Protein AF-R7XK05-F1 (afdb_monomer_lite)

Secondary structure (DSSP, 8-state):
-EEEEETTEEEEEEEEEEEETTTHHHHHHHHHHHHHHHHHHHTT-EEEEEEEEEEEEE--GGGHHHHHHHHHT-----PPPPPPPSS--HHHHHHHHHHHHHHHHTPPPP-----HHHHHHHHHHHHHHHHTS-SHHHHHHHHHHHHH-S-GGGHHHHHHHHHHHHHHHHT---S--HHHHHHHHHHH--S----------------------

Structure (mmCIF, N/CA/C/O backbone):
data_AF-R7XK05-F1
#
_entry.id   AF-R7XK05-F1
#
loop_
_atom_site.group_PDB
_atom_site.id
_atom_site.type_symbol
_atom_site.label_atom_id
_atom_site.label_alt_id
_atom_site.label_comp_id
_atom_site.label_asym_id
_atom_site.label_entity_id
_atom_site.label_seq_id
_atom_site.pdbx_PDB_ins_code
_atom_site.Cartn_x
_atom_site.Cartn_y
_atom_site.Cartn_z
_atom_site.occupancy
_atom_site.B_iso_or_equiv
_atom_site.auth_seq_id
_atom_site.auth_comp_id
_atom_site.auth_asym_id
_atom_site.auth_atom_id
_atom_site.pdbx_PDB_model_num
ATOM 1 N N . MET A 1 1 ? 14.265 7.841 -3.880 1.00 94.19 1 MET A N 1
ATOM 2 C CA . MET A 1 1 ? 14.036 6.421 -4.233 1.00 94.19 1 MET A CA 1
ATOM 3 C C . MET A 1 1 ? 14.862 6.101 -5.465 1.00 94.19 1 MET A C 1
ATOM 5 O O . MET A 1 1 ? 14.961 6.960 -6.330 1.00 94.19 1 MET A O 1
ATOM 9 N N . GLN A 1 2 ? 15.457 4.914 -5.536 1.00 98.00 2 GLN A N 1
ATOM 10 C CA . GLN A 1 2 ? 16.253 4.455 -6.673 1.00 98.00 2 GLN A CA 1
ATOM 11 C C . GLN A 1 2 ? 15.652 3.168 -7.237 1.00 98.00 2 GLN A C 1
ATOM 13 O O . GLN A 1 2 ? 15.363 2.241 -6.481 1.00 98.00 2 GLN A O 1
ATOM 18 N N . PHE A 1 3 ? 15.516 3.109 -8.561 1.00 98.31 3 PHE A N 1
ATOM 19 C CA . PHE A 1 3 ? 15.002 1.955 -9.295 1.00 98.31 3 PHE A CA 1
ATOM 20 C C . PHE A 1 3 ? 16.096 1.359 -10.174 1.00 98.31 3 PHE A C 1
ATOM 22 O O . PHE A 1 3 ? 16.926 2.079 -10.732 1.00 98.31 3 PHE A O 1
ATOM 29 N N . THR A 1 4 ? 16.148 0.037 -10.297 1.00 98.38 4 THR A N 1
ATOM 30 C CA . THR A 1 4 ? 17.140 -0.629 -11.150 1.00 98.38 4 THR A CA 1
ATOM 31 C C . THR A 1 4 ? 16.584 -1.934 -11.694 1.00 98.38 4 THR A C 1
ATOM 33 O O . THR A 1 4 ? 16.191 -2.810 -10.931 1.00 98.38 4 THR A O 1
ATOM 36 N N . VAL A 1 5 ? 16.609 -2.101 -13.016 1.00 98.38 5 VAL A N 1
ATOM 37 C CA . VAL A 1 5 ? 16.224 -3.364 -13.656 1.00 98.38 5 VAL A CA 1
ATOM 38 C C . VAL A 1 5 ? 17.437 -4.293 -13.740 1.00 98.38 5 VAL A C 1
ATOM 40 O O . VAL A 1 5 ? 18.482 -3.916 -14.281 1.00 98.38 5 VAL A O 1
ATOM 43 N N . ARG A 1 6 ? 17.325 -5.514 -13.207 1.00 97.88 6 ARG A N 1
ATOM 44 C CA . ARG A 1 6 ? 18.324 -6.590 -13.352 1.00 97.88 6 ARG A CA 1
ATOM 45 C C . ARG A 1 6 ? 17.613 -7.921 -13.544 1.00 97.88 6 ARG A C 1
ATOM 47 O O . ARG A 1 6 ? 16.623 -8.185 -12.876 1.00 97.88 6 ARG A O 1
ATOM 54 N N . LYS A 1 7 ? 18.118 -8.761 -14.455 1.00 97.62 7 LYS A N 1
ATOM 55 C CA . LYS A 1 7 ? 17.529 -10.078 -14.775 1.00 97.62 7 LYS A CA 1
ATOM 56 C C . LYS A 1 7 ? 16.006 -10.013 -15.003 1.00 97.62 7 LYS A C 1
ATOM 58 O O . LYS A 1 7 ? 15.277 -10.854 -14.497 1.00 97.62 7 LYS A O 1
ATOM 63 N N . HIS A 1 8 ? 15.547 -8.985 -15.723 1.00 97.88 8 HIS A N 1
ATOM 64 C CA . HIS A 1 8 ? 14.127 -8.744 -16.014 1.00 97.88 8 HIS A CA 1
ATOM 65 C C . HIS A 1 8 ? 13.237 -8.544 -14.767 1.00 97.88 8 HIS A C 1
ATOM 67 O O . HIS A 1 8 ? 12.046 -8.840 -14.785 1.00 97.88 8 HIS A O 1
ATOM 73 N N . ARG A 1 9 ? 13.818 -8.023 -13.675 1.00 98.50 9 ARG A N 1
ATOM 74 C CA . ARG A 1 9 ? 13.104 -7.657 -12.445 1.00 98.50 9 ARG A CA 1
ATOM 75 C C . ARG A 1 9 ? 13.419 -6.220 -12.039 1.00 98.50 9 ARG A C 1
ATOM 77 O O . ARG A 1 9 ? 14.582 -5.810 -12.093 1.00 98.50 9 ARG A O 1
ATOM 84 N N . LEU A 1 10 ? 12.409 -5.461 -11.618 1.00 98.62 10 LEU A N 1
ATOM 85 C CA . LEU A 1 10 ? 12.566 -4.108 -11.089 1.00 98.62 10 LEU A CA 1
ATOM 86 C C . LEU A 1 10 ? 12.895 -4.151 -9.596 1.00 98.62 10 LEU A C 1
ATOM 88 O O . LEU A 1 10 ? 12.052 -4.503 -8.771 1.00 98.62 10 LEU A O 1
ATOM 92 N N . HIS A 1 11 ? 14.109 -3.748 -9.247 1.00 98.62 11 HIS A N 1
ATOM 93 C CA . HIS A 1 11 ? 14.556 -3.577 -7.870 1.00 98.62 11 HIS A CA 1
ATOM 94 C C . HIS A 1 11 ? 14.371 -2.136 -7.406 1.00 98.62 11 HIS A C 1
ATOM 96 O O . HIS A 1 11 ? 14.555 -1.208 -8.200 1.00 98.62 11 HIS A O 1
ATOM 102 N N . MET A 1 12 ? 14.069 -1.948 -6.122 1.00 98.62 12 MET A N 1
ATOM 103 C CA . MET A 1 12 ? 13.874 -0.626 -5.530 1.00 98.62 12 MET A CA 1
ATOM 104 C C . MET A 1 12 ? 14.631 -0.468 -4.210 1.00 98.62 12 MET A C 1
ATOM 106 O O . MET A 1 12 ? 14.544 -1.314 -3.323 1.00 98.62 12 MET A O 1
ATOM 110 N N . LEU A 1 13 ? 15.331 0.659 -4.065 1.00 98.44 13 LEU A N 1
ATOM 111 C CA . LEU A 1 13 ? 15.886 1.147 -2.803 1.00 98.44 13 LEU A CA 1
ATOM 112 C C . LEU A 1 13 ? 15.195 2.462 -2.412 1.00 98.44 13 LEU A C 1
ATOM 114 O O . LEU A 1 13 ? 15.299 3.475 -3.112 1.00 98.44 13 LEU A O 1
ATOM 118 N N . ALA A 1 14 ? 14.508 2.464 -1.274 1.00 98.06 14 ALA A N 1
ATOM 119 C CA . ALA A 1 14 ? 13.989 3.660 -0.626 1.00 98.06 14 ALA A CA 1
ATOM 120 C C . ALA A 1 14 ? 14.936 4.063 0.511 1.00 98.06 14 ALA A C 1
ATOM 122 O O . ALA A 1 14 ? 15.192 3.267 1.411 1.00 98.06 14 ALA A O 1
ATOM 123 N N . MET A 1 15 ? 15.469 5.287 0.461 1.00 97.75 15 MET A N 1
ATOM 124 C CA . MET A 1 15 ? 16.236 5.868 1.564 1.00 97.75 15 MET A CA 1
ATOM 125 C C . MET A 1 15 ? 15.434 7.011 2.179 1.00 97.75 15 MET A C 1
ATOM 127 O O . MET A 1 15 ? 15.018 7.919 1.457 1.00 97.75 15 MET A O 1
ATOM 131 N N . MET A 1 16 ? 15.234 6.968 3.493 1.00 97.62 16 MET A N 1
ATOM 132 C CA . MET A 1 16 ? 14.524 7.984 4.265 1.00 97.62 16 MET A CA 1
ATOM 133 C C . MET A 1 16 ? 15.439 8.561 5.339 1.00 97.62 16 MET A C 1
ATOM 135 O O . MET A 1 16 ? 16.232 7.848 5.949 1.00 97.62 16 MET A O 1
ATOM 139 N N . ARG A 1 17 ? 15.337 9.868 5.595 1.00 97.56 17 ARG A N 1
ATOM 140 C CA . ARG A 1 17 ? 16.148 10.506 6.645 1.00 97.56 17 ARG A CA 1
ATOM 141 C C . ARG A 1 17 ? 15.686 10.115 8.049 1.00 97.56 17 ARG A C 1
ATOM 143 O O . ARG A 1 17 ? 16.506 9.951 8.943 1.00 97.56 17 ARG A O 1
ATOM 150 N N . SER A 1 18 ? 14.378 9.983 8.220 1.00 96.00 18 SER A N 1
ATOM 151 C CA . SER A 1 18 ? 13.709 9.674 9.474 1.00 96.00 18 SER A CA 1
ATOM 152 C C . SER A 1 18 ? 12.392 8.974 9.145 1.00 96.00 18 SER A C 1
ATOM 154 O O . SER A 1 18 ? 11.778 9.325 8.134 1.00 96.00 18 SER A O 1
ATOM 156 N N . ASN A 1 19 ? 12.006 7.974 9.934 1.00 95.62 19 ASN A N 1
ATOM 157 C CA . ASN A 1 19 ? 10.737 7.270 9.788 1.00 95.62 19 ASN A CA 1
ATOM 158 C C . ASN A 1 19 ? 10.197 6.861 11.166 1.00 95.62 19 ASN A C 1
ATOM 160 O O . ASN A 1 19 ? 10.955 6.381 12.010 1.00 95.62 19 ASN A O 1
ATOM 164 N N . ASP A 1 20 ? 8.898 7.052 11.383 1.00 95.62 20 ASP A N 1
ATOM 165 C CA . ASP A 1 20 ? 8.217 6.551 12.574 1.00 95.62 20 ASP A CA 1
ATOM 166 C C . ASP A 1 20 ? 7.975 5.044 12.422 1.00 95.62 20 ASP A C 1
ATOM 168 O O . ASP A 1 20 ? 7.378 4.598 11.446 1.00 95.62 20 ASP A O 1
ATOM 172 N N . ALA A 1 21 ? 8.436 4.246 13.380 1.00 93.69 21 ALA A N 1
ATOM 173 C CA . ALA A 1 21 ? 8.424 2.791 13.275 1.00 93.69 21 ALA A CA 1
ATOM 174 C C . ALA A 1 21 ? 7.027 2.158 13.399 1.00 93.69 21 ALA A C 1
ATOM 176 O O . ALA A 1 21 ? 6.837 1.037 12.930 1.00 93.69 21 ALA A O 1
ATOM 177 N N . TYR A 1 22 ? 6.069 2.836 14.040 1.00 92.69 22 TYR A N 1
ATOM 178 C CA . TYR A 1 22 ? 4.776 2.247 14.406 1.00 92.69 22 TYR A CA 1
ATOM 179 C C . TYR A 1 22 ? 3.665 2.599 13.413 1.00 92.69 22 TYR A C 1
ATOM 181 O O . TYR A 1 22 ? 2.971 1.723 12.905 1.00 92.69 22 TYR A O 1
ATOM 189 N N . MET A 1 23 ? 3.525 3.881 13.101 1.00 89.81 23 MET A N 1
ATOM 190 C CA . MET A 1 23 ? 2.552 4.428 12.164 1.00 89.81 23 MET A CA 1
ATOM 191 C C . MET A 1 23 ? 3.175 4.646 10.786 1.00 89.81 23 MET A C 1
ATOM 193 O O . MET A 1 23 ? 2.595 4.241 9.785 1.00 89.81 23 MET A O 1
ATOM 197 N N . GLY A 1 24 ? 4.349 5.280 10.710 1.00 92.31 24 GLY A N 1
ATOM 198 C CA . GLY A 1 24 ? 4.931 5.720 9.433 1.00 92.31 24 GLY A CA 1
ATOM 199 C C . GLY A 1 24 ? 5.377 4.560 8.544 1.00 92.31 24 GLY A C 1
ATOM 200 O O . GLY A 1 24 ? 4.946 4.428 7.398 1.00 92.31 24 GLY A O 1
ATOM 201 N N . LEU A 1 25 ? 6.186 3.669 9.109 1.00 93.50 25 LEU A N 1
ATOM 202 C CA . LEU A 1 25 ? 6.858 2.598 8.389 1.00 93.50 25 LEU A CA 1
ATOM 203 C C . LEU A 1 25 ? 5.888 1.661 7.643 1.00 93.50 25 LEU A C 1
ATOM 205 O O . LEU A 1 25 ? 6.128 1.423 6.456 1.00 93.50 25 LEU A O 1
ATOM 209 N N . PRO A 1 26 ? 4.788 1.152 8.240 1.00 92.19 26 PRO A N 1
ATOM 210 C CA . PRO A 1 26 ? 3.836 0.324 7.499 1.00 92.19 26 PRO A CA 1
ATOM 211 C C . PRO A 1 26 ? 3.199 1.057 6.311 1.00 92.19 26 PRO A C 1
ATOM 213 O O . PRO A 1 26 ? 3.055 0.474 5.235 1.00 92.19 26 PRO A O 1
ATOM 216 N N . HIS A 1 27 ? 2.852 2.339 6.481 1.00 93.00 27 HIS A N 1
ATOM 217 C CA . HIS A 1 27 ? 2.268 3.156 5.416 1.00 93.00 27 HIS A CA 1
ATOM 218 C C . HIS A 1 27 ? 3.262 3.401 4.276 1.00 93.00 27 HIS A C 1
ATOM 220 O O . HIS A 1 27 ? 2.910 3.228 3.107 1.00 93.00 27 HIS A O 1
ATOM 226 N N . ASP A 1 28 ? 4.506 3.739 4.608 1.00 96.19 28 ASP A N 1
ATOM 227 C CA . ASP A 1 28 ? 5.560 3.997 3.629 1.00 96.19 28 ASP A CA 1
ATOM 228 C C . ASP A 1 28 ? 5.950 2.740 2.852 1.00 96.19 28 ASP A C 1
ATOM 230 O O . ASP A 1 28 ? 6.057 2.779 1.626 1.00 96.19 28 ASP A O 1
ATOM 234 N N . ILE A 1 29 ? 6.142 1.605 3.536 1.00 96.12 29 ILE A N 1
ATOM 235 C CA . ILE A 1 29 ? 6.458 0.333 2.874 1.00 96.12 29 ILE A CA 1
ATOM 236 C C . ILE A 1 29 ? 5.339 -0.027 1.900 1.00 96.12 29 ILE A C 1
ATOM 238 O O . ILE A 1 29 ? 5.629 -0.354 0.747 1.00 96.12 29 ILE A O 1
ATOM 242 N N . PHE A 1 30 ? 4.076 0.080 2.322 1.00 94.56 30 PHE A N 1
ATOM 243 C CA . PHE A 1 30 ? 2.934 -0.171 1.447 1.00 94.56 30 PHE A CA 1
ATOM 244 C C . PHE A 1 30 ? 2.951 0.753 0.220 1.00 94.56 30 PHE A C 1
ATOM 246 O O . PHE A 1 30 ? 2.943 0.272 -0.911 1.00 94.56 30 PHE A O 1
ATOM 253 N N . ALA A 1 31 ? 3.051 2.070 0.414 1.00 96.44 31 ALA A N 1
ATOM 254 C CA . ALA A 1 31 ? 3.028 3.034 -0.685 1.00 96.44 31 ALA A CA 1
ATOM 255 C C . ALA A 1 31 ? 4.198 2.843 -1.667 1.00 96.44 31 ALA A C 1
ATOM 257 O O . ALA A 1 31 ? 4.010 2.865 -2.886 1.00 96.44 31 ALA A O 1
ATOM 258 N N . PHE A 1 32 ? 5.410 2.619 -1.156 1.00 98.06 32 PHE A N 1
ATOM 259 C CA . PHE A 1 32 ? 6.599 2.443 -1.986 1.00 98.06 32 PHE A CA 1
ATOM 260 C C . PHE A 1 32 ? 6.602 1.119 -2.745 1.00 98.06 32 PHE A C 1
ATOM 262 O O . PHE A 1 32 ? 7.010 1.096 -3.904 1.00 98.06 32 PHE A O 1
ATOM 269 N N . THR A 1 33 ? 6.131 0.032 -2.136 1.00 97.19 33 THR A N 1
ATOM 270 C CA . THR A 1 33 ? 6.049 -1.267 -2.822 1.00 97.19 33 THR A CA 1
ATOM 271 C C . THR A 1 33 ? 4.907 -1.311 -3.836 1.00 97.19 33 THR A C 1
ATOM 273 O O . THR A 1 33 ? 5.099 -1.855 -4.921 1.00 97.19 33 THR A O 1
ATOM 276 N N . MET A 1 34 ? 3.781 -0.638 -3.573 1.00 97.12 34 MET A N 1
ATOM 277 C CA . MET A 1 34 ? 2.741 -0.403 -4.582 1.00 97.12 34 MET A CA 1
ATOM 278 C C . MET A 1 34 ? 3.293 0.390 -5.772 1.00 97.12 34 MET A C 1
ATOM 280 O O . MET A 1 34 ? 3.090 0.010 -6.922 1.00 97.12 34 MET A O 1
ATOM 284 N N . LEU A 1 35 ? 4.052 1.464 -5.516 1.00 97.88 35 LEU A N 1
ATOM 285 C CA . LEU A 1 35 ? 4.699 2.241 -6.576 1.00 97.88 35 LEU A CA 1
ATOM 286 C C . LEU A 1 35 ? 5.712 1.400 -7.368 1.00 97.88 35 LEU A C 1
ATOM 288 O O . LEU A 1 35 ? 5.759 1.490 -8.595 1.00 97.88 35 LEU A O 1
ATOM 292 N N . GLN A 1 36 ? 6.510 0.573 -6.686 1.00 98.38 36 GLN A N 1
ATOM 293 C CA . GLN A 1 36 ? 7.421 -0.365 -7.338 1.00 98.38 36 GLN A CA 1
ATOM 294 C C . GLN A 1 36 ? 6.662 -1.295 -8.283 1.00 98.38 36 GLN A C 1
ATOM 296 O O . GLN A 1 36 ? 7.093 -1.481 -9.419 1.00 98.38 36 GLN A O 1
ATOM 301 N N . GLU A 1 37 ? 5.543 -1.865 -7.834 1.00 98.19 37 GLU A N 1
ATOM 302 C CA . GLU A 1 37 ? 4.741 -2.757 -8.660 1.00 98.19 37 GLU A CA 1
ATOM 303 C C . GLU A 1 37 ? 4.153 -2.024 -9.873 1.00 98.19 37 GLU A C 1
ATOM 305 O O . GLU A 1 37 ? 4.328 -2.502 -10.991 1.00 98.19 37 GLU A O 1
ATOM 310 N N . ILE A 1 38 ? 3.591 -0.820 -9.707 1.00 98.06 38 ILE A N 1
ATOM 311 C CA . ILE A 1 38 ? 3.084 0.011 -10.822 1.00 98.06 38 ILE A CA 1
ATOM 312 C C . ILE A 1 38 ? 4.166 0.242 -11.886 1.00 98.06 38 ILE A C 1
ATOM 314 O O . ILE A 1 38 ? 3.919 0.081 -13.086 1.00 98.06 38 ILE A O 1
ATOM 318 N N . ILE A 1 39 ? 5.382 0.600 -11.462 1.00 97.75 39 ILE A N 1
ATOM 319 C CA . ILE A 1 39 ? 6.502 0.835 -12.383 1.00 97.75 39 ILE A CA 1
ATOM 320 C C . ILE A 1 39 ? 6.932 -0.481 -13.046 1.00 97.75 39 ILE A C 1
ATOM 322 O O . ILE A 1 39 ? 7.203 -0.494 -14.246 1.00 97.75 39 ILE A O 1
ATOM 326 N N . ALA A 1 40 ? 6.962 -1.596 -12.310 1.00 98.06 40 ALA A N 1
ATOM 327 C CA . ALA A 1 40 ? 7.309 -2.905 -12.863 1.00 98.06 40 ALA A CA 1
ATOM 328 C C . ALA A 1 40 ? 6.316 -3.333 -13.956 1.00 98.06 40 ALA A C 1
ATOM 330 O O . ALA A 1 40 ? 6.738 -3.713 -15.050 1.00 98.06 40 ALA A O 1
ATOM 331 N N . ARG A 1 41 ? 5.008 -3.168 -13.705 1.00 97.69 41 ARG A N 1
ATOM 332 C CA . ARG A 1 41 ? 3.938 -3.421 -14.683 1.00 97.69 41 ARG A CA 1
ATOM 333 C C . ARG A 1 41 ? 4.071 -2.524 -15.916 1.00 97.69 41 ARG A C 1
ATOM 335 O O . ARG A 1 41 ? 4.078 -3.033 -17.035 1.00 97.69 41 ARG A O 1
ATOM 342 N N . SER A 1 42 ? 4.309 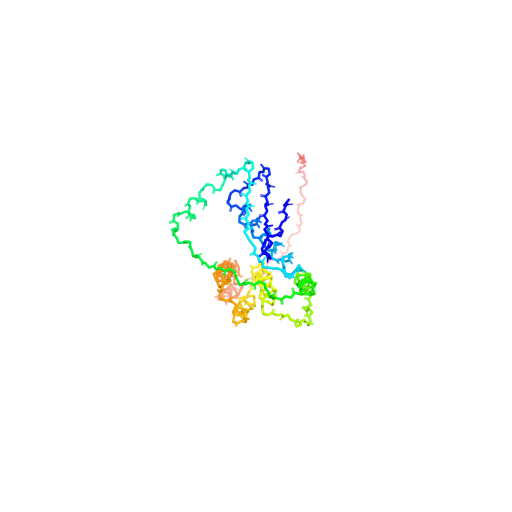-1.225 -15.717 1.00 96.94 42 SER A N 1
ATOM 343 C CA . SER A 1 42 ? 4.521 -0.254 -16.807 1.00 96.94 42 SER A CA 1
ATOM 344 C C . SER A 1 42 ? 5.715 -0.618 -17.700 1.00 96.94 42 SER A C 1
ATOM 346 O O . SER A 1 42 ? 5.665 -0.463 -18.918 1.00 96.94 42 SER A O 1
ATOM 348 N N . LEU A 1 43 ? 6.793 -1.131 -17.101 1.00 96.69 43 LEU A N 1
ATOM 349 C CA . LEU A 1 43 ? 8.002 -1.558 -17.809 1.00 96.69 43 LEU A CA 1
ATOM 350 C C . LEU A 1 43 ? 7.922 -2.996 -18.343 1.00 96.69 43 LEU A C 1
ATOM 352 O O . LEU A 1 43 ? 8.865 -3.440 -18.998 1.00 96.69 43 LEU A O 1
ATOM 356 N N . LYS A 1 44 ? 6.823 -3.716 -18.080 1.00 97.19 44 LYS A N 1
ATOM 357 C CA . LYS A 1 44 ? 6.631 -5.131 -18.435 1.00 97.19 44 LYS A CA 1
ATOM 358 C C . LYS A 1 44 ? 7.768 -6.018 -17.913 1.00 97.19 44 LYS A C 1
ATOM 360 O O . LYS A 1 44 ? 8.301 -6.848 -18.642 1.00 97.19 44 LYS A O 1
ATOM 365 N N . VAL A 1 45 ? 8.155 -5.805 -16.656 1.00 97.50 45 VAL A N 1
ATOM 366 C CA . VAL A 1 45 ? 9.151 -6.608 -15.932 1.00 97.50 45 VAL A CA 1
ATOM 367 C C . VAL A 1 45 ? 8.557 -7.128 -14.628 1.00 97.50 45 VAL A C 1
ATOM 369 O O . VAL A 1 45 ? 7.584 -6.585 -14.109 1.00 97.50 45 VAL A O 1
ATOM 372 N N . GLU A 1 46 ? 9.173 -8.157 -14.056 1.00 97.50 46 GLU A N 1
ATOM 373 C CA . GLU A 1 46 ? 8.736 -8.710 -12.775 1.00 97.50 46 GLU A CA 1
ATOM 374 C C . GLU A 1 46 ? 9.141 -7.823 -11.591 1.00 97.50 46 GLU A C 1
ATOM 376 O O . GLU A 1 46 ? 10.109 -7.058 -11.648 1.00 97.50 46 GLU A O 1
ATOM 381 N N . VAL A 1 47 ? 8.448 -7.960 -10.460 1.00 97.81 47 VAL A N 1
ATOM 382 C CA . VAL A 1 47 ? 8.853 -7.281 -9.222 1.00 97.81 47 VAL A CA 1
ATOM 383 C C . VAL A 1 47 ? 10.104 -7.967 -8.652 1.00 97.81 47 VAL A C 1
ATOM 385 O O . VAL A 1 47 ? 10.184 -9.194 -8.501 1.00 97.81 47 VAL A O 1
ATOM 388 N N . GLY A 1 48 ? 11.137 -7.167 -8.393 1.00 98.00 48 GLY A N 1
ATOM 389 C CA . GLY A 1 48 ? 12.373 -7.572 -7.730 1.00 98.00 48 GLY A CA 1
ATOM 390 C C . GLY A 1 48 ? 12.371 -7.229 -6.239 1.00 98.00 48 GLY A C 1
ATOM 391 O O . GLY A 1 48 ? 11.356 -6.854 -5.665 1.00 98.00 48 GLY A O 1
ATOM 392 N N . TRP A 1 49 ? 13.533 -7.341 -5.588 1.00 98.06 49 TRP A N 1
ATOM 393 C CA . TRP A 1 49 ? 13.667 -6.955 -4.180 1.00 98.06 49 TRP A CA 1
ATOM 394 C C . TRP A 1 49 ? 13.360 -5.472 -3.929 1.00 98.06 49 TRP A C 1
ATOM 396 O O . TRP A 1 49 ? 13.666 -4.603 -4.750 1.00 98.06 49 TRP A O 1
ATOM 406 N N . TYR A 1 50 ? 12.826 -5.219 -2.739 1.00 98.19 50 TYR A N 1
ATOM 407 C CA . TYR A 1 50 ? 12.671 -3.910 -2.126 1.00 98.19 50 TYR A CA 1
ATOM 408 C C . TYR A 1 50 ? 13.649 -3.789 -0.953 1.00 98.19 50 TYR A C 1
ATOM 410 O O . TYR A 1 50 ? 13.806 -4.731 -0.175 1.00 98.19 50 TYR A O 1
ATOM 418 N N . LYS A 1 51 ? 14.322 -2.646 -0.823 1.00 98.06 51 LYS A N 1
ATOM 419 C CA . LYS A 1 51 ? 15.152 -2.306 0.339 1.00 98.06 51 LYS A CA 1
ATOM 420 C C . LYS A 1 51 ? 14.723 -0.956 0.891 1.00 98.06 51 LYS A C 1
ATOM 422 O O . LYS A 1 51 ? 14.600 0.006 0.135 1.00 98.06 51 LYS A O 1
ATOM 427 N N . HIS A 1 52 ? 14.565 -0.888 2.207 1.00 97.94 52 HIS A N 1
ATOM 428 C CA . HIS A 1 52 ? 14.238 0.331 2.936 1.00 97.94 52 HIS A CA 1
ATOM 429 C C . HIS A 1 52 ? 15.386 0.656 3.890 1.00 97.94 52 HIS A C 1
ATOM 431 O O . HIS A 1 52 ? 15.716 -0.150 4.757 1.00 97.94 52 HIS A O 1
ATOM 437 N N . ALA A 1 53 ? 16.025 1.805 3.702 1.00 97.62 53 ALA A N 1
ATOM 438 C CA . ALA A 1 53 ? 17.095 2.289 4.563 1.00 97.62 53 ALA A CA 1
ATOM 439 C C . ALA A 1 53 ? 16.652 3.592 5.227 1.00 97.62 53 ALA A C 1
ATOM 441 O O . ALA A 1 53 ? 16.234 4.525 4.542 1.00 97.62 53 ALA A O 1
ATOM 442 N N . VAL A 1 54 ? 16.758 3.666 6.551 1.00 97.38 54 VAL A N 1
ATOM 443 C CA . VAL A 1 54 ? 16.327 4.833 7.330 1.00 97.38 54 VAL A CA 1
ATOM 444 C C . VAL A 1 54 ? 17.504 5.360 8.134 1.00 97.38 54 VAL A C 1
ATOM 446 O O . VAL A 1 54 ? 18.194 4.580 8.783 1.00 97.38 54 VAL A O 1
ATOM 449 N N . GLY A 1 55 ? 17.728 6.674 8.095 1.00 97.38 55 GLY A N 1
ATOM 450 C CA . GLY A 1 55 ? 18.739 7.328 8.927 1.00 97.38 55 GLY A CA 1
ATOM 451 C C . GLY A 1 55 ? 18.381 7.275 10.414 1.00 97.38 55 GLY A C 1
ATOM 452 O O . GLY A 1 55 ? 19.177 6.820 11.227 1.00 97.38 55 GLY A O 1
ATOM 453 N N . SER A 1 56 ? 17.167 7.704 10.762 1.00 97.00 56 SER A N 1
ATOM 454 C CA . SER A 1 56 ? 16.614 7.635 12.117 1.00 97.00 56 SER A CA 1
ATOM 455 C C . SER A 1 56 ? 15.270 6.908 12.106 1.00 97.00 56 SER A C 1
ATOM 457 O O . SER A 1 56 ? 14.276 7.447 11.629 1.00 97.00 56 SER A O 1
ATOM 459 N N . LEU A 1 57 ? 15.250 5.667 12.586 1.00 96.25 57 LEU A N 1
ATOM 460 C CA . LEU A 1 57 ? 14.017 4.916 12.805 1.00 96.25 57 LEU A CA 1
ATOM 461 C C . LEU A 1 57 ? 13.644 5.051 14.280 1.00 96.25 57 LEU A C 1
ATOM 463 O O . LEU A 1 57 ? 14.398 4.599 15.142 1.00 96.25 57 LEU A O 1
ATOM 467 N N . HIS A 1 58 ? 12.524 5.703 14.574 1.00 95.25 58 HIS A N 1
ATOM 468 C CA . HIS A 1 58 ? 12.166 6.071 15.944 1.00 95.25 58 HIS A CA 1
ATOM 469 C C . HIS A 1 58 ? 10.733 5.675 16.291 1.00 95.25 58 HIS A C 1
ATOM 471 O O . HIS A 1 58 ? 9.871 5.577 15.423 1.00 95.25 58 HIS A O 1
ATOM 477 N N . LEU A 1 59 ? 10.483 5.459 17.581 1.00 95.50 59 LEU A N 1
ATOM 478 C CA . LEU A 1 59 ? 9.153 5.251 18.147 1.00 95.50 59 LEU A CA 1
ATOM 479 C C . LEU A 1 59 ? 8.824 6.446 19.042 1.00 95.50 59 LEU A C 1
ATOM 481 O O . LEU A 1 59 ? 9.590 6.752 19.958 1.00 95.50 59 LEU A O 1
ATOM 485 N N . TYR A 1 60 ? 7.703 7.126 18.796 1.00 92.75 60 TYR A N 1
ATOM 486 C CA . TYR A 1 60 ? 7.249 8.177 19.708 1.00 92.75 60 TYR A CA 1
ATOM 487 C C . TYR A 1 60 ? 6.801 7.588 21.049 1.00 92.75 60 TYR A C 1
ATOM 489 O O . TYR A 1 60 ? 6.104 6.576 21.087 1.00 92.75 60 TYR A O 1
ATOM 497 N N . SER A 1 61 ? 7.137 8.271 22.148 1.00 93.19 61 SER A N 1
ATOM 498 C CA . SER A 1 61 ? 6.778 7.853 23.512 1.00 93.19 61 SER A CA 1
ATOM 499 C C . SER A 1 61 ? 5.271 7.682 23.710 1.00 93.19 61 SER A C 1
ATOM 501 O O . SER A 1 61 ? 4.845 6.783 24.416 1.00 93.19 61 SER A O 1
ATOM 503 N N . VAL A 1 62 ? 4.451 8.489 23.035 1.00 93.50 62 VAL A N 1
ATOM 504 C CA . VAL A 1 62 ? 2.982 8.375 23.082 1.00 93.50 62 VAL A CA 1
ATOM 505 C C . VAL A 1 62 ? 2.445 7.060 22.499 1.00 93.50 62 VAL A C 1
ATOM 507 O O . VAL A 1 62 ? 1.303 6.698 22.769 1.00 93.50 62 VAL A O 1
ATOM 510 N N . ASN A 1 63 ? 3.254 6.342 21.714 1.00 92.62 63 ASN A N 1
ATOM 511 C CA . ASN A 1 63 ? 2.865 5.109 21.033 1.00 92.62 63 ASN A CA 1
ATOM 512 C C . ASN A 1 63 ? 3.449 3.849 21.697 1.00 92.62 63 ASN A C 1
ATOM 514 O O . ASN A 1 63 ? 3.218 2.754 21.187 1.00 92.62 63 ASN A O 1
ATOM 518 N N . THR A 1 64 ? 4.197 3.960 22.803 1.00 92.62 64 THR A N 1
ATOM 519 C CA . THR A 1 64 ? 4.899 2.812 23.412 1.00 92.62 64 THR A CA 1
ATOM 520 C C . THR A 1 64 ? 3.950 1.714 23.860 1.00 92.62 64 THR A C 1
ATOM 522 O O . THR A 1 64 ? 4.178 0.552 23.544 1.00 92.62 64 THR A O 1
ATOM 525 N N . ASP A 1 65 ? 2.853 2.074 24.523 1.00 93.81 65 ASP A N 1
ATOM 526 C CA . ASP A 1 65 ? 1.914 1.097 25.083 1.00 93.81 65 ASP A CA 1
ATOM 527 C C . ASP A 1 65 ? 1.164 0.347 23.973 1.00 93.81 65 ASP A C 1
ATOM 529 O O . ASP A 1 65 ? 0.949 -0.865 24.041 1.00 93.81 65 ASP A O 1
ATOM 533 N N . GLN A 1 66 ? 0.812 1.061 22.899 1.00 91.19 66 GLN A N 1
ATOM 534 C CA . GLN A 1 66 ? 0.162 0.476 21.725 1.00 91.19 66 GLN A CA 1
ATOM 535 C C . GLN A 1 66 ? 1.123 -0.421 20.937 1.00 91.19 66 GLN A C 1
ATOM 537 O O . GLN A 1 66 ? 0.724 -1.483 20.460 1.00 91.19 66 GLN A O 1
ATOM 542 N N . ALA A 1 67 ? 2.391 -0.018 20.824 1.00 90.81 67 ALA A N 1
ATOM 543 C CA . ALA A 1 67 ? 3.431 -0.834 20.210 1.00 90.81 67 ALA A CA 1
ATOM 544 C C . ALA A 1 67 ? 3.698 -2.109 21.022 1.00 90.81 67 ALA A C 1
ATOM 546 O O . ALA A 1 67 ? 3.815 -3.181 20.435 1.00 90.81 67 ALA A O 1
ATOM 547 N N . GLN A 1 68 ? 3.727 -2.014 22.355 1.00 92.31 68 GLN A N 1
ATOM 548 C CA . GLN A 1 68 ? 3.897 -3.175 23.227 1.00 92.31 68 GLN A CA 1
ATOM 549 C C . GLN A 1 68 ? 2.717 -4.141 23.096 1.00 92.31 68 GLN A C 1
ATOM 551 O O . GLN A 1 68 ? 2.927 -5.321 22.843 1.00 92.31 68 GLN A O 1
ATOM 556 N N . THR A 1 69 ? 1.485 -3.623 23.131 1.00 91.06 69 THR A N 1
ATOM 557 C CA . THR A 1 69 ? 0.273 -4.432 22.916 1.00 91.06 69 THR A CA 1
ATOM 558 C C . THR A 1 69 ? 0.334 -5.187 21.584 1.00 91.06 69 THR A C 1
ATOM 560 O O . THR A 1 69 ? 0.033 -6.374 21.533 1.00 91.06 69 THR A O 1
ATOM 563 N N . TYR A 1 70 ? 0.775 -4.523 20.510 1.00 87.19 70 TYR A N 1
ATOM 564 C CA . TYR A 1 70 ? 0.925 -5.147 19.193 1.00 87.19 70 TYR A CA 1
ATOM 565 C C . TYR A 1 70 ? 1.968 -6.278 19.172 1.00 87.19 70 TYR A C 1
ATOM 567 O O . TYR A 1 70 ? 1.786 -7.276 18.477 1.00 87.19 70 TYR A O 1
ATOM 575 N N . ILE A 1 71 ? 3.065 -6.142 19.921 1.00 88.50 71 ILE A N 1
ATOM 576 C CA . ILE A 1 71 ? 4.070 -7.206 20.063 1.00 88.50 71 ILE A CA 1
ATOM 577 C C . ILE A 1 71 ? 3.485 -8.381 20.857 1.00 88.50 71 ILE A C 1
ATOM 579 O O . ILE A 1 71 ? 3.656 -9.535 20.461 1.00 88.50 71 ILE A O 1
ATOM 583 N N . ASP A 1 72 ? 2.765 -8.081 21.937 1.00 90.88 72 ASP A N 1
ATOM 584 C CA . ASP A 1 72 ? 2.189 -9.069 22.851 1.00 90.88 72 ASP A CA 1
ATOM 585 C C . ASP A 1 72 ? 1.057 -9.886 22.209 1.00 90.88 72 ASP A C 1
ATOM 587 O O . ASP A 1 72 ? 0.839 -11.035 22.593 1.00 90.88 72 ASP A O 1
ATOM 591 N N . GLU A 1 73 ? 0.368 -9.339 21.198 1.00 84.62 73 GLU A N 1
ATOM 592 C CA . GLU A 1 73 ? -0.631 -10.073 20.409 1.00 84.62 73 GLU A CA 1
ATOM 593 C C . GLU A 1 73 ? -0.046 -11.355 19.786 1.00 84.62 73 GLU A C 1
ATOM 595 O O . GLU A 1 73 ? -0.784 -12.319 19.602 1.00 84.62 73 GLU A O 1
ATOM 600 N N . GLY A 1 74 ? 1.259 -11.405 19.473 1.00 71.31 74 GLY A N 1
ATOM 601 C CA . GLY A 1 74 ? 1.988 -12.619 19.064 1.00 71.31 74 GLY A CA 1
ATOM 602 C C . GLY A 1 74 ? 1.582 -13.252 17.720 1.00 71.31 74 GLY A C 1
ATOM 603 O O . GLY A 1 74 ? 2.332 -14.054 17.160 1.00 71.31 74 GLY A O 1
ATOM 604 N N . PHE A 1 75 ? 0.430 -12.881 17.159 1.00 67.81 75 PHE A N 1
ATOM 605 C CA . PHE A 1 75 ? -0.098 -13.371 15.889 1.00 67.81 75 PHE A CA 1
ATOM 606 C C . PHE A 1 75 ? 0.194 -12.379 14.759 1.00 67.81 75 PHE A C 1
ATOM 608 O O . PHE A 1 75 ? -0.553 -11.436 14.518 1.00 67.81 75 PHE A O 1
ATOM 615 N N . GLN A 1 76 ? 1.274 -12.620 14.014 1.00 65.06 76 GLN A N 1
ATOM 616 C CA . GLN A 1 76 ? 1.536 -11.926 12.751 1.00 65.06 76 GLN A CA 1
ATOM 617 C C . GLN A 1 76 ? 1.158 -12.841 11.585 1.00 65.06 76 GLN A C 1
ATOM 619 O O . GLN A 1 76 ? 1.970 -13.644 11.115 1.00 65.06 76 GLN A O 1
ATOM 624 N N . GLU A 1 77 ? -0.091 -12.751 11.125 1.00 66.38 77 GLU A N 1
ATOM 625 C 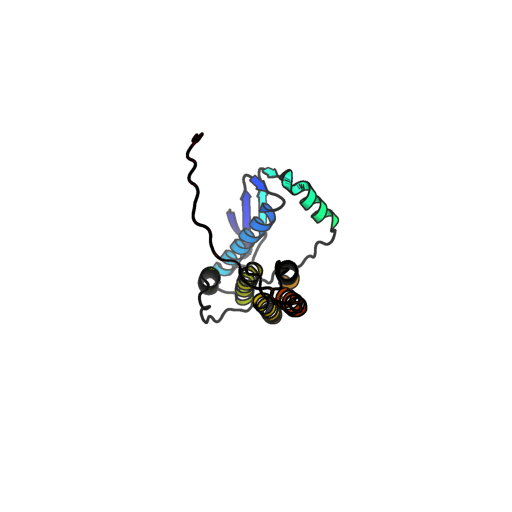CA . GLU A 1 77 ? -0.524 -13.482 9.934 1.00 66.38 77 GLU A CA 1
ATOM 626 C C . GLU A 1 77 ? 0.293 -13.033 8.715 1.00 66.38 77 GLU A C 1
ATOM 628 O O . GLU A 1 77 ? 0.347 -11.853 8.366 1.00 66.38 77 GLU A O 1
ATOM 633 N N . ARG A 1 78 ? 0.929 -13.989 8.030 1.00 73.06 78 ARG A N 1
ATOM 634 C CA . ARG A 1 78 ? 1.677 -13.733 6.790 1.00 73.06 78 ARG A CA 1
ATOM 635 C C . ARG A 1 78 ? 0.738 -13.762 5.590 1.00 73.06 78 ARG A C 1
ATOM 637 O O . ARG A 1 78 ? 0.906 -14.570 4.678 1.00 73.06 78 ARG A O 1
ATOM 644 N N . ILE A 1 79 ? -0.273 -12.902 5.605 1.00 83.19 79 ILE A N 1
ATOM 645 C CA . ILE A 1 79 ? -1.164 -12.745 4.460 1.00 83.19 79 ILE A CA 1
ATOM 646 C C . ILE A 1 79 ? -0.475 -11.836 3.447 1.00 83.19 79 ILE A C 1
ATOM 648 O O . ILE A 1 79 ? -0.083 -10.712 3.753 1.00 83.19 79 ILE A O 1
ATOM 652 N N . SER A 1 80 ? -0.312 -12.344 2.229 1.00 86.62 80 SER A N 1
ATOM 653 C CA . SER A 1 80 ? 0.221 -11.556 1.121 1.00 86.62 80 SER A CA 1
ATOM 654 C C . SER A 1 80 ? -0.911 -10.830 0.415 1.00 86.62 80 SER A C 1
ATOM 656 O O . SER A 1 80 ? -1.989 -11.391 0.213 1.00 86.62 80 SER A O 1
ATOM 658 N N . MET A 1 81 ? -0.657 -9.592 0.005 1.00 89.88 81 MET A N 1
ATOM 659 C CA . MET A 1 81 ? -1.576 -8.901 -0.886 1.00 89.88 81 MET A CA 1
ATOM 660 C C . MET A 1 81 ? -1.680 -9.620 -2.236 1.00 89.88 81 MET A C 1
ATOM 662 O O . MET A 1 81 ? -0.690 -10.201 -2.692 1.00 89.88 81 MET A O 1
ATOM 666 N N . PRO A 1 82 ? -2.858 -9.582 -2.887 1.00 93.81 82 PRO A N 1
ATOM 667 C CA . PRO A 1 82 ? -2.980 -10.081 -4.248 1.00 93.81 82 PRO A CA 1
ATOM 668 C C . PRO A 1 82 ? -2.039 -9.291 -5.174 1.00 93.81 82 PRO A C 1
ATOM 670 O O . PRO A 1 82 ? -1.880 -8.083 -4.979 1.00 93.81 82 PRO A O 1
ATOM 673 N N . PRO A 1 83 ? -1.418 -9.938 -6.174 1.00 94.88 83 PRO A N 1
ATOM 674 C CA . PRO A 1 83 ? -0.565 -9.242 -7.128 1.00 94.88 83 PRO A CA 1
ATOM 675 C C . PRO A 1 83 ? -1.395 -8.289 -7.995 1.00 94.88 83 PRO A C 1
ATOM 677 O O . PRO A 1 83 ? -2.521 -8.616 -8.384 1.00 94.88 83 PRO A O 1
ATOM 680 N N . MET A 1 84 ? -0.827 -7.133 -8.341 1.00 96.31 84 MET A N 1
ATOM 681 C CA . MET A 1 84 ? -1.423 -6.231 -9.324 1.00 96.31 84 MET A CA 1
ATOM 682 C C . MET A 1 84 ? -1.549 -6.947 -10.679 1.00 96.31 84 MET A C 1
ATOM 684 O O . MET A 1 84 ? -0.614 -7.658 -11.070 1.00 96.31 84 MET A O 1
ATOM 688 N N . PRO A 1 85 ? -2.656 -6.751 -11.420 1.00 95.81 85 PRO A N 1
ATOM 689 C CA . PRO A 1 85 ? -2.843 -7.375 -12.720 1.00 95.81 85 PRO A CA 1
ATOM 690 C C . PRO A 1 85 ? -1.702 -7.092 -13.700 1.00 95.81 85 PRO A C 1
ATOM 692 O O . PRO A 1 85 ? -1.050 -6.045 -13.662 1.00 95.81 85 PRO A O 1
ATOM 695 N N . VAL A 1 86 ? -1.456 -8.055 -14.589 1.00 92.38 86 VAL A N 1
ATOM 696 C CA . VAL A 1 86 ? -0.453 -7.922 -15.647 1.00 92.38 86 VAL A CA 1
ATOM 697 C C . VAL A 1 86 ? -0.998 -7.005 -16.735 1.00 92.38 86 VAL A C 1
ATOM 699 O O . VAL A 1 86 ? -2.098 -7.214 -17.232 1.00 92.38 86 VAL A O 1
ATOM 702 N N . GLY A 1 87 ? -0.202 -6.026 -17.152 1.00 91.69 87 GLY A N 1
ATOM 703 C CA . GLY A 1 87 ? -0.583 -5.079 -18.193 1.00 91.69 87 GLY A CA 1
ATOM 704 C C . GLY A 1 87 ? -0.195 -3.661 -17.815 1.00 91.69 87 GLY A C 1
ATOM 705 O O . GLY A 1 87 ? 0.550 -3.447 -16.862 1.00 91.69 87 GLY A O 1
ATOM 706 N N . ASP A 1 88 ? -0.687 -2.699 -18.585 1.00 93.00 88 ASP A N 1
ATOM 707 C CA . ASP A 1 88 ? -0.545 -1.287 -18.251 1.00 93.00 88 ASP A CA 1
ATOM 708 C C . ASP A 1 88 ? -1.563 -0.907 -17.155 1.00 93.00 88 ASP A C 1
ATOM 710 O O . ASP A 1 88 ? -2.771 -0.967 -17.408 1.00 93.00 88 ASP A O 1
ATOM 714 N N . PRO A 1 89 ? -1.119 -0.524 -15.941 1.00 95.75 89 PRO A N 1
ATOM 715 C CA . PRO A 1 89 ? -2.031 -0.206 -14.851 1.00 95.75 89 PRO A CA 1
ATOM 716 C C . PRO A 1 89 ? -2.669 1.185 -14.982 1.00 95.75 89 PRO A C 1
ATOM 718 O O . PRO A 1 89 ? -3.637 1.460 -14.272 1.00 95.75 89 PRO A O 1
ATOM 721 N N . TRP A 1 90 ? -2.163 2.076 -15.845 1.00 96.62 90 TRP A N 1
ATOM 722 C CA . TRP A 1 90 ? -2.531 3.498 -15.820 1.00 96.62 90 TRP A CA 1
ATOM 723 C C . TRP A 1 90 ? -4.013 3.748 -16.105 1.00 96.62 90 TRP A C 1
ATOM 725 O O . TRP A 1 90 ? -4.643 4.514 -15.380 1.00 96.62 90 TRP A O 1
ATOM 735 N N . LEU A 1 91 ? -4.615 3.027 -17.057 1.00 95.06 91 LEU A N 1
ATOM 736 C CA . LEU A 1 91 ? -6.052 3.145 -17.337 1.00 95.06 91 LEU A CA 1
ATOM 737 C C . LEU A 1 91 ? -6.915 2.737 -16.128 1.00 95.06 91 LEU A C 1
ATOM 739 O O . LEU A 1 91 ? -7.941 3.357 -15.837 1.00 95.06 91 LEU A O 1
ATOM 743 N N . SER A 1 92 ? -6.510 1.691 -15.408 1.00 95.94 92 SER A N 1
ATOM 744 C CA . SER A 1 92 ? -7.202 1.247 -14.194 1.00 95.94 92 SER A CA 1
ATOM 745 C C . SER A 1 92 ? -6.985 2.216 -13.032 1.00 95.94 92 SER A C 1
ATOM 747 O O . SER A 1 92 ? -7.920 2.469 -12.272 1.00 95.94 92 SER A O 1
ATOM 749 N N . ILE A 1 93 ? -5.798 2.822 -12.930 1.00 96.81 93 ILE A N 1
ATOM 750 C CA . ILE A 1 93 ? -5.492 3.876 -11.955 1.00 96.81 93 ILE A CA 1
ATOM 751 C C . ILE A 1 93 ? -6.353 5.119 -12.214 1.00 96.81 93 ILE A C 1
ATOM 753 O O . ILE A 1 93 ? -6.929 5.655 -11.272 1.00 96.81 93 ILE A O 1
ATOM 757 N N . GLU A 1 94 ? -6.516 5.561 -13.461 1.00 96.50 94 GLU A N 1
ATOM 758 C CA . GLU A 1 94 ? -7.388 6.695 -13.803 1.00 96.50 94 GLU A CA 1
ATOM 759 C C . GLU A 1 94 ? -8.843 6.441 -13.387 1.00 96.50 94 GLU A C 1
ATOM 761 O O . GLU A 1 94 ? -9.481 7.286 -12.750 1.00 96.50 94 GLU A O 1
ATOM 766 N N . LYS A 1 95 ? -9.356 5.240 -13.678 1.00 96.19 95 LYS A N 1
ATOM 767 C CA . LYS A 1 95 ? -10.689 4.804 -13.239 1.00 96.19 95 LYS A CA 1
ATOM 768 C C . LYS A 1 95 ? -10.800 4.756 -11.710 1.00 96.19 95 LYS A C 1
ATOM 770 O O . LYS A 1 95 ? -11.808 5.206 -11.164 1.00 96.19 95 LYS A O 1
ATOM 775 N N . LEU A 1 96 ? -9.776 4.250 -11.018 1.00 96.44 96 LEU A N 1
ATOM 776 C CA . LEU A 1 96 ? -9.708 4.227 -9.554 1.00 96.44 96 LEU A CA 1
ATOM 777 C C . LEU A 1 96 ? -9.730 5.648 -8.973 1.00 96.44 96 LEU A C 1
ATOM 779 O O . LEU A 1 96 ? -10.479 5.901 -8.033 1.00 96.44 96 LEU A O 1
ATOM 783 N N . LEU A 1 97 ? -8.968 6.586 -9.539 1.00 96.69 97 LEU A N 1
ATOM 784 C CA . LEU A 1 97 ? -8.946 7.987 -9.106 1.00 96.69 97 LEU A CA 1
ATOM 785 C C . LEU A 1 97 ? -10.304 8.669 -9.316 1.00 96.69 97 LEU A C 1
ATOM 787 O O . LEU A 1 97 ? -10.776 9.396 -8.441 1.00 96.69 97 LEU A O 1
ATOM 791 N N . ALA A 1 98 ? -10.975 8.399 -10.439 1.00 96.38 98 ALA A N 1
ATOM 792 C CA . ALA A 1 98 ? -12.332 8.887 -10.675 1.00 96.38 98 ALA A CA 1
ATOM 793 C C . ALA A 1 98 ? -13.332 8.320 -9.648 1.00 96.38 98 ALA A C 1
ATOM 795 O O . ALA A 1 98 ? -14.192 9.051 -9.146 1.00 96.38 98 ALA A O 1
ATOM 796 N N . ALA A 1 99 ? -13.208 7.034 -9.305 1.00 96.25 99 ALA A N 1
ATOM 797 C CA . ALA A 1 99 ? -14.021 6.395 -8.276 1.00 96.25 99 ALA A CA 1
ATOM 798 C C . ALA A 1 99 ? -13.737 6.967 -6.875 1.00 96.25 99 ALA A C 1
ATOM 800 O O . ALA A 1 99 ? -14.685 7.299 -6.164 1.00 96.25 99 ALA A O 1
ATOM 801 N N . GLU A 1 100 ? -12.468 7.158 -6.497 1.00 96.75 100 GLU A N 1
ATOM 802 C CA . GLU A 1 100 ? -12.063 7.817 -5.245 1.00 96.75 100 GLU A CA 1
ATOM 803 C C . GLU A 1 100 ? -12.719 9.191 -5.119 1.00 96.75 100 GLU A C 1
ATOM 805 O O . GLU A 1 100 ? -13.386 9.471 -4.119 1.00 96.75 100 GLU A O 1
ATOM 810 N N . ALA A 1 101 ? -12.606 10.019 -6.162 1.00 96.56 101 ALA A N 1
ATOM 811 C CA . ALA A 1 101 ? -13.148 11.368 -6.154 1.00 96.56 101 ALA A CA 1
ATOM 812 C C . ALA A 1 101 ? -14.676 11.360 -6.007 1.00 96.56 101 ALA A C 1
ATOM 814 O O . ALA A 1 101 ? -15.235 12.155 -5.247 1.00 96.56 101 ALA A O 1
ATOM 815 N N . ALA A 1 102 ? -15.366 10.442 -6.691 1.00 95.75 102 ALA A N 1
ATOM 816 C CA . ALA A 1 102 ? -16.808 10.274 -6.550 1.00 95.75 102 ALA A CA 1
ATOM 817 C C . ALA A 1 102 ? -17.197 9.842 -5.125 1.00 95.75 102 ALA A C 1
ATOM 819 O O . ALA A 1 102 ? -18.110 10.428 -4.539 1.00 95.75 102 ALA A O 1
ATOM 820 N N . ILE A 1 103 ? -16.475 8.883 -4.532 1.00 94.69 103 ILE A N 1
ATOM 821 C CA . ILE A 1 103 ? -16.701 8.412 -3.157 1.00 94.69 103 ILE A CA 1
ATOM 822 C C . ILE A 1 103 ? -16.532 9.570 -2.176 1.00 94.69 103 ILE A C 1
ATOM 824 O O . ILE A 1 103 ? -17.461 9.855 -1.412 1.00 94.69 103 ILE A O 1
ATOM 828 N N . ARG A 1 104 ? -15.395 10.270 -2.233 1.00 93.81 104 ARG A N 1
ATOM 829 C CA . ARG A 1 104 ? -15.064 11.385 -1.339 1.00 93.81 104 ARG A CA 1
ATOM 830 C C . ARG A 1 104 ? -16.064 12.534 -1.437 1.00 93.81 104 ARG A C 1
ATOM 832 O O . ARG A 1 104 ? -16.442 13.087 -0.410 1.00 93.81 104 ARG A O 1
ATOM 839 N N . LEU A 1 105 ? -16.542 12.855 -2.641 1.00 94.25 105 LEU A N 1
ATOM 840 C CA . LEU A 1 105 ? -17.524 13.924 -2.870 1.00 94.25 105 LEU A CA 1
ATOM 841 C C . LEU A 1 105 ? -18.987 13.483 -2.702 1.00 94.25 105 LEU A C 1
ATOM 843 O O . LEU A 1 105 ? -19.887 14.300 -2.874 1.00 94.25 105 LEU A O 1
ATOM 847 N N . GLY A 1 106 ? -19.256 12.205 -2.422 1.00 90.31 106 GLY A N 1
ATOM 848 C CA . GLY A 1 106 ? -20.632 11.704 -2.315 1.00 90.31 106 GLY A CA 1
ATOM 849 C C . GLY A 1 106 ? -21.400 11.638 -3.632 1.00 90.31 106 GLY A C 1
ATOM 850 O O . GLY A 1 106 ? -22.626 11.589 -3.617 1.00 90.31 106 GLY A O 1
ATOM 851 N N . LYS A 1 107 ? -20.699 11.614 -4.765 1.00 91.44 107 LYS A N 1
ATOM 852 C CA . LYS A 1 107 ? -21.302 11.488 -6.092 1.00 91.44 107 LYS A CA 1
ATOM 853 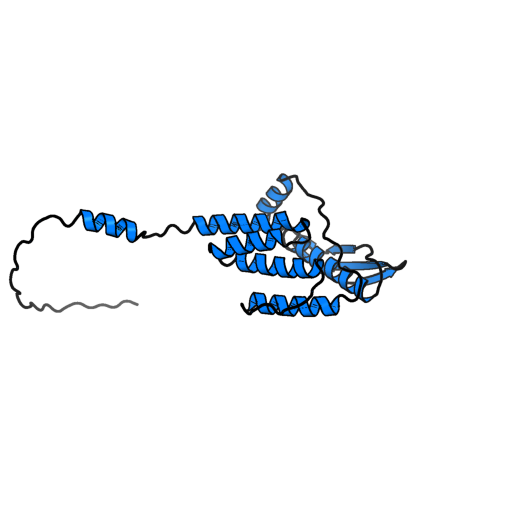C C . LYS A 1 107 ? -21.520 10.019 -6.455 1.00 91.44 107 LYS A C 1
ATOM 855 O O . LYS A 1 107 ? -20.925 9.113 -5.871 1.00 91.44 107 LYS A O 1
ATOM 860 N N . ARG A 1 108 ? -22.371 9.785 -7.456 1.00 89.25 108 ARG A N 1
ATOM 861 C CA . ARG A 1 108 ? -22.575 8.451 -8.031 1.00 89.25 108 ARG A CA 1
ATOM 862 C C . ARG A 1 108 ? -21.259 7.932 -8.613 1.00 89.25 108 ARG A C 1
ATOM 864 O O . ARG A 1 108 ? -20.589 8.656 -9.348 1.00 89.25 108 ARG A O 1
ATOM 871 N N . LEU A 1 109 ? -20.929 6.677 -8.311 1.00 89.06 109 LEU A N 1
ATOM 872 C CA . LEU A 1 109 ? -19.771 6.008 -8.894 1.00 89.06 109 LEU A CA 1
ATOM 873 C C . LEU A 1 109 ? -19.903 5.926 -10.423 1.00 89.06 109 LEU A C 1
ATOM 875 O O . LEU A 1 109 ? -20.988 5.595 -10.921 1.00 89.06 109 LEU A O 1
ATOM 879 N N . PRO A 1 110 ? -18.826 6.207 -11.174 1.00 85.12 110 PRO A N 1
ATOM 880 C CA . PRO A 1 110 ? -18.822 5.982 -12.609 1.00 85.12 110 PRO A CA 1
ATOM 881 C C . PRO A 1 110 ? -19.027 4.491 -12.896 1.00 85.12 110 PRO A C 1
ATOM 883 O O . PRO A 1 110 ? -18.507 3.632 -12.183 1.00 85.12 110 PRO A O 1
ATOM 886 N N . LYS A 1 111 ? -19.778 4.172 -13.955 1.00 81.69 111 LYS A N 1
ATOM 887 C CA . LYS A 1 111 ? -19.806 2.804 -14.481 1.00 81.69 111 LYS A CA 1
ATOM 888 C C . LYS A 1 111 ? -18.441 2.535 -15.104 1.00 81.69 111 LYS A C 1
ATOM 890 O O . LYS A 1 111 ? -18.144 3.069 -16.168 1.00 81.69 111 LYS A O 1
ATOM 895 N N . ALA A 1 112 ? -17.616 1.758 -14.421 1.00 79.50 112 ALA A N 1
ATOM 896 C CA . ALA A 1 112 ? -16.303 1.380 -14.903 1.00 79.50 112 ALA A CA 1
ATOM 897 C C . ALA A 1 112 ? -16.137 -0.129 -14.760 1.00 79.50 112 ALA A C 1
ATOM 899 O O . ALA A 1 112 ? -16.256 -0.673 -13.665 1.00 79.50 112 ALA A O 1
ATOM 900 N N . GLU A 1 113 ? -15.842 -0.788 -15.874 1.00 88.56 113 GLU A N 1
ATOM 901 C CA . GLU A 1 113 ? -15.322 -2.148 -15.847 1.00 88.56 113 GLU A CA 1
ATOM 902 C C . GLU A 1 113 ? -13.872 -2.074 -15.363 1.00 88.56 113 GLU A C 1
ATOM 904 O O . GLU A 1 113 ? -13.006 -1.454 -16.000 1.00 88.56 113 GLU A O 1
ATOM 909 N N . LEU A 1 114 ? -13.657 -2.633 -14.176 1.00 92.44 114 LEU A N 1
ATOM 910 C CA . LEU A 1 114 ? -12.377 -2.751 -13.496 1.00 92.44 114 LEU A CA 1
ATOM 911 C C . LEU A 1 114 ? -12.088 -4.230 -13.282 1.00 92.44 114 LEU A C 1
ATOM 913 O O . LEU A 1 114 ? -12.990 -5.008 -12.969 1.00 92.44 114 LEU A O 1
ATOM 917 N N . GLU A 1 115 ? -10.821 -4.603 -13.410 1.00 95.06 115 GLU A N 1
ATOM 918 C CA . GLU A 1 115 ? -10.383 -5.938 -13.019 1.00 95.06 115 GLU A CA 1
ATOM 919 C C . GLU A 1 115 ? -10.614 -6.154 -11.513 1.00 95.06 115 GLU A C 1
ATOM 921 O O . GLU A 1 115 ? -10.592 -5.180 -10.748 1.00 95.06 115 GLU A O 1
ATOM 926 N N . PRO A 1 116 ? -10.784 -7.410 -11.057 1.00 95.25 116 PRO A N 1
ATOM 927 C CA . PRO A 1 116 ? -11.152 -7.705 -9.673 1.00 95.25 116 PRO A CA 1
ATOM 928 C C . PRO A 1 116 ? -10.248 -7.046 -8.625 1.00 95.25 116 PRO A C 1
ATOM 930 O O . PRO A 1 116 ? -10.749 -6.520 -7.635 1.00 95.25 116 PRO A O 1
ATOM 933 N N . TYR A 1 117 ? -8.936 -6.986 -8.882 1.00 96.12 117 TYR A N 1
ATOM 934 C CA . TYR A 1 117 ? -7.969 -6.296 -8.021 1.00 96.12 117 TYR A CA 1
ATOM 935 C C . TYR A 1 117 ? -8.334 -4.821 -7.793 1.00 96.12 117 TYR A C 1
ATOM 937 O O . TYR A 1 117 ? -8.434 -4.363 -6.658 1.00 96.12 117 TYR A O 1
ATOM 945 N N . TRP A 1 118 ? -8.576 -4.068 -8.868 1.00 96.00 118 TRP A N 1
ATOM 946 C CA . TRP A 1 118 ? -8.887 -2.640 -8.784 1.00 96.00 118 TRP A CA 1
ATOM 947 C C . TRP A 1 118 ? -10.288 -2.391 -8.229 1.00 96.00 118 TRP A C 1
ATOM 949 O O . TRP A 1 118 ? -10.496 -1.427 -7.492 1.00 96.00 118 TRP A O 1
ATOM 959 N N . ALA A 1 119 ? -11.239 -3.274 -8.544 1.00 95.50 119 ALA A N 1
ATOM 960 C CA . ALA A 1 119 ? -12.581 -3.229 -7.978 1.00 95.50 119 ALA A CA 1
ATOM 961 C C . ALA A 1 119 ? -12.551 -3.405 -6.448 1.00 95.50 119 ALA A C 1
ATOM 963 O O . ALA A 1 119 ? -13.215 -2.654 -5.736 1.00 95.50 119 ALA A O 1
ATOM 964 N N . ASP A 1 120 ? -11.723 -4.316 -5.932 1.00 95.94 120 ASP A N 1
ATOM 965 C CA . ASP A 1 120 ? -11.520 -4.491 -4.491 1.00 95.94 120 ASP A CA 1
ATOM 966 C C . ASP A 1 120 ? -10.903 -3.245 -3.838 1.00 95.94 120 ASP A C 1
ATOM 968 O O . ASP A 1 120 ? -11.354 -2.824 -2.773 1.00 95.94 120 ASP A O 1
ATOM 972 N N . VAL A 1 121 ? -9.945 -2.574 -4.488 1.00 95.56 121 VAL A N 1
ATOM 973 C CA . VAL A 1 121 ? -9.396 -1.302 -3.978 1.00 95.56 121 VAL A CA 1
ATOM 974 C C . VAL A 1 121 ? -10.478 -0.214 -3.903 1.00 95.56 121 VAL A C 1
ATOM 976 O O . VAL A 1 121 ? -10.563 0.498 -2.901 1.00 95.56 121 VAL A O 1
ATOM 979 N N . VAL A 1 122 ? -11.357 -0.106 -4.907 1.00 96.38 122 VAL A N 1
ATOM 980 C CA . VAL A 1 122 ? -12.512 0.814 -4.861 1.00 96.38 122 VAL A CA 1
ATOM 981 C C . VAL A 1 122 ? -13.451 0.461 -3.703 1.00 96.38 122 VAL A C 1
ATOM 983 O O . VAL A 1 122 ? -13.862 1.349 -2.950 1.00 96.38 122 VAL A O 1
ATOM 986 N N . ARG A 1 123 ? -13.750 -0.828 -3.509 1.00 95.50 123 ARG A N 1
ATOM 987 C CA . ARG A 1 123 ? -14.578 -1.320 -2.397 1.00 95.50 123 ARG A CA 1
ATOM 988 C C . ARG A 1 123 ? -13.988 -0.965 -1.036 1.00 95.50 123 ARG A C 1
ATOM 990 O O . ARG A 1 123 ? -14.726 -0.530 -0.154 1.00 95.50 123 ARG A O 1
ATOM 997 N N . LEU A 1 124 ? -12.668 -1.046 -0.865 1.00 95.38 124 LEU A N 1
ATOM 998 C CA . LEU A 1 124 ? -11.998 -0.618 0.369 1.00 95.38 124 LEU A CA 1
ATOM 999 C C . LEU A 1 124 ? -12.208 0.872 0.667 1.00 95.38 124 LEU A C 1
ATOM 1001 O O . LEU A 1 124 ? -12.438 1.243 1.821 1.00 95.38 124 LEU A O 1
ATOM 1005 N N . LEU A 1 125 ? -12.196 1.730 -0.358 1.00 95.44 125 LEU A N 1
ATOM 1006 C CA . LEU A 1 125 ? -12.503 3.157 -0.200 1.00 95.44 125 LEU A CA 1
ATOM 1007 C C . LEU A 1 125 ? -13.967 3.380 0.210 1.00 95.44 125 LEU A C 1
ATOM 1009 O O . LEU A 1 125 ? -14.255 4.238 1.049 1.00 95.44 125 LEU A O 1
ATOM 1013 N N . GLN A 1 126 ? -14.896 2.585 -0.329 1.00 93.81 126 GLN A N 1
ATOM 1014 C CA . GLN A 1 126 ? -16.300 2.613 0.091 1.00 93.81 126 GLN A CA 1
ATOM 1015 C C . GLN A 1 126 ? -16.455 2.170 1.552 1.00 93.81 126 GLN A C 1
ATOM 1017 O O . GLN A 1 126 ? -17.108 2.871 2.326 1.00 93.81 126 GLN A O 1
ATOM 1022 N N . VAL A 1 127 ? -15.810 1.067 1.954 1.00 94.19 127 VAL A N 1
ATOM 1023 C CA . VAL A 1 127 ? -15.786 0.591 3.350 1.00 94.19 127 VAL A CA 1
ATOM 1024 C C . VAL A 1 127 ? -15.275 1.689 4.275 1.00 94.19 127 VAL A C 1
ATOM 1026 O O . VAL A 1 127 ? -15.906 1.972 5.294 1.00 94.19 127 VAL A O 1
ATOM 1029 N N . PHE A 1 128 ? -14.178 2.361 3.911 1.00 93.06 128 PHE A N 1
ATOM 1030 C CA . PHE A 1 128 ? -13.653 3.478 4.690 1.00 93.06 128 PHE A CA 1
ATOM 1031 C C . PHE A 1 128 ? -14.699 4.585 4.866 1.00 93.06 128 PHE A C 1
ATOM 1033 O O . PHE A 1 128 ? -14.965 4.993 5.999 1.00 93.06 128 PHE A O 1
ATOM 1040 N N . LYS A 1 129 ? -15.339 5.029 3.779 1.00 91.69 129 LYS A N 1
ATOM 1041 C CA . LYS A 1 129 ? -16.371 6.071 3.827 1.00 91.69 129 LYS A CA 1
ATOM 1042 C C . LYS A 1 129 ? -17.555 5.683 4.715 1.00 91.69 129 LYS A C 1
ATOM 1044 O O . LYS A 1 129 ? -17.893 6.441 5.620 1.00 91.69 129 LYS A O 1
ATOM 1049 N N . TYR A 1 130 ? -18.165 4.523 4.477 1.00 90.62 130 TYR A N 1
ATOM 1050 C CA . TYR A 1 130 ? -19.328 4.065 5.241 1.00 90.62 130 TYR A CA 1
ATOM 1051 C C . TYR A 1 130 ? -18.986 3.827 6.716 1.00 90.62 130 TYR A C 1
ATOM 1053 O O . TYR A 1 130 ? -19.795 4.125 7.589 1.00 90.62 130 TYR A O 1
ATOM 1061 N N . SER A 1 131 ? -17.761 3.384 7.021 1.00 88.00 131 SER A N 1
ATOM 1062 C CA . SER A 1 131 ? -17.308 3.217 8.409 1.00 88.00 131 SER A CA 1
ATOM 1063 C C . SER A 1 131 ? -17.194 4.531 9.190 1.00 88.00 131 SER A C 1
ATOM 1065 O O . SER A 1 131 ? -17.199 4.507 10.418 1.00 88.00 131 SER A O 1
ATOM 1067 N N . ASN A 1 132 ? -17.094 5.668 8.495 1.00 86.88 132 ASN A N 1
ATOM 1068 C CA . ASN A 1 132 ? -17.047 6.998 9.103 1.00 86.88 132 ASN A CA 1
ATOM 1069 C C . ASN A 1 132 ? -18.428 7.683 9.140 1.00 86.88 132 ASN A C 1
ATOM 1071 O O . ASN A 1 132 ? -18.528 8.802 9.635 1.00 86.88 132 ASN A O 1
ATOM 1075 N N . GLN A 1 133 ? -19.481 7.044 8.617 1.00 85.38 133 GLN A N 1
ATOM 1076 C CA . GLN A 1 133 ? -20.853 7.559 8.596 1.00 85.38 133 GLN A CA 1
ATOM 1077 C C . GLN A 1 133 ? -21.769 6.580 9.350 1.00 85.38 133 GLN A C 1
ATOM 1079 O O . GLN A 1 133 ? -22.335 5.679 8.724 1.00 85.38 133 GLN A O 1
ATOM 1084 N N . PRO A 1 134 ? -21.874 6.693 10.689 1.00 74.25 134 PRO A N 1
ATOM 1085 C CA . PRO A 1 134 ? -22.662 5.770 11.498 1.00 74.25 134 PRO A CA 1
ATOM 1086 C C . PRO A 1 134 ? -24.137 5.765 11.088 1.00 74.25 134 PRO A C 1
ATOM 1088 O O . PRO A 1 134 ? -24.734 6.806 10.832 1.00 74.25 134 PRO A O 1
ATOM 1091 N N . GLY A 1 135 ? -24.699 4.562 10.969 1.00 78.31 135 GLY A N 1
ATOM 1092 C CA . GLY A 1 135 ? -26.083 4.347 10.564 1.00 78.31 135 GLY A CA 1
ATOM 1093 C C . GLY A 1 135 ? -26.352 2.898 10.158 1.00 78.31 135 GLY A C 1
ATOM 1094 O O . GLY A 1 135 ? -25.464 2.191 9.675 1.00 78.31 135 GLY A O 1
ATOM 1095 N N . ARG A 1 136 ? -27.605 2.454 10.316 1.00 75.56 136 ARG A N 1
ATOM 1096 C CA . ARG A 1 136 ? -28.039 1.084 9.978 1.00 75.56 136 ARG A CA 1
ATOM 1097 C C . ARG A 1 136 ? -27.788 0.734 8.506 1.00 75.56 136 ARG A C 1
ATOM 1099 O O . ARG A 1 136 ? -27.273 -0.338 8.205 1.00 75.56 136 ARG A O 1
ATOM 1106 N N . SER A 1 137 ? -28.045 1.686 7.608 1.00 84.69 137 SER A N 1
ATOM 1107 C CA . SER A 1 137 ? -27.754 1.549 6.175 1.00 84.69 137 SER A CA 1
ATOM 1108 C C . SER A 1 137 ? -26.258 1.332 5.897 1.00 84.69 137 SER A C 1
ATOM 1110 O O . SER A 1 137 ? -25.900 0.527 5.042 1.00 84.69 137 SER A O 1
ATOM 1112 N N . SER A 1 138 ? -25.358 1.978 6.644 1.00 85.62 138 SER A N 1
ATOM 1113 C CA . SER A 1 138 ? -23.909 1.798 6.475 1.00 85.62 138 SER A CA 1
ATOM 1114 C C . SER A 1 138 ? -23.456 0.381 6.835 1.00 85.62 138 SER A C 1
ATOM 1116 O O . SER A 1 138 ? -22.605 -0.176 6.146 1.00 85.62 138 SER A O 1
ATOM 1118 N N . GLN A 1 139 ? -24.049 -0.238 7.862 1.00 85.06 139 GLN A N 1
ATOM 1119 C CA . GLN A 1 139 ? -23.747 -1.629 8.224 1.00 85.06 139 GLN A CA 1
ATOM 1120 C C . GLN A 1 139 ? -24.169 -2.608 7.118 1.00 85.06 139 GLN A C 1
ATOM 1122 O O . GLN A 1 139 ? -23.422 -3.524 6.777 1.00 85.06 139 GLN A O 1
ATOM 1127 N N . GLU A 1 140 ? -25.347 -2.399 6.525 1.00 88.38 140 GLU A N 1
ATOM 1128 C CA . GLU A 1 140 ? -25.840 -3.208 5.404 1.00 88.38 140 GLU A CA 1
ATOM 1129 C C . GLU A 1 140 ? -24.930 -3.080 4.175 1.00 88.38 140 GLU A C 1
ATOM 1131 O O . GLU A 1 140 ? -24.568 -4.095 3.575 1.00 88.38 140 GLU A O 1
ATOM 1136 N N . HIS A 1 141 ? -24.473 -1.862 3.859 1.00 89.94 141 HIS A N 1
ATOM 1137 C CA . HIS A 1 141 ? -23.504 -1.633 2.785 1.00 89.94 141 HIS A CA 1
ATOM 1138 C C . HIS A 1 141 ? -22.170 -2.352 3.031 1.00 89.94 141 HIS A C 1
ATOM 1140 O O . HIS A 1 141 ? -21.639 -2.964 2.108 1.00 89.94 141 HIS A O 1
ATOM 1146 N N . LEU A 1 142 ? -21.633 -2.327 4.258 1.00 90.38 142 LEU A N 1
ATOM 1147 C CA . LEU A 1 142 ? -20.390 -3.038 4.596 1.00 90.38 142 LEU A CA 1
ATOM 1148 C C . LEU A 1 142 ? -20.522 -4.551 4.376 1.00 90.38 142 LEU A C 1
ATOM 1150 O O . LEU A 1 142 ? -19.648 -5.160 3.759 1.00 90.38 142 LEU A O 1
ATOM 1154 N N . LYS A 1 143 ? -21.633 -5.149 4.825 1.00 90.12 143 LYS A N 1
ATOM 1155 C CA . LYS A 1 143 ? -21.911 -6.582 4.634 1.00 90.12 143 LYS A CA 1
ATOM 1156 C C . LYS A 1 143 ? -22.068 -6.952 3.163 1.00 90.12 143 LYS A C 1
ATOM 1158 O O . LYS A 1 143 ? -21.622 -8.025 2.761 1.00 90.12 143 LYS A O 1
ATOM 1163 N N . ALA A 1 144 ? -22.708 -6.092 2.372 1.00 92.50 144 ALA A N 1
ATOM 1164 C CA . ALA A 1 144 ? -22.830 -6.287 0.931 1.00 92.50 144 ALA A CA 1
ATOM 1165 C C . ALA A 1 144 ? -21.453 -6.245 0.257 1.00 92.50 144 ALA A C 1
ATOM 1167 O O . ALA A 1 144 ? -21.087 -7.194 -0.430 1.00 92.50 144 ALA A O 1
ATOM 1168 N N . ILE A 1 145 ? -20.650 -5.217 0.552 1.00 92.88 145 ILE A N 1
ATOM 1169 C CA . ILE A 1 145 ? -19.301 -5.077 -0.005 1.00 92.88 145 ILE A CA 1
ATOM 1170 C C . ILE A 1 145 ? -18.427 -6.280 0.351 1.00 92.88 145 ILE A C 1
ATOM 1172 O O . ILE A 1 145 ? -17.767 -6.810 -0.535 1.00 92.88 145 ILE A O 1
ATOM 1176 N N . LYS A 1 146 ? -18.458 -6.761 1.605 1.00 92.56 146 LYS A N 1
ATOM 1177 C CA . LYS A 1 146 ? -17.690 -7.947 2.021 1.00 92.56 146 LYS A CA 1
ATOM 1178 C C . LYS A 1 146 ? -17.991 -9.168 1.145 1.00 92.56 146 LYS A C 1
ATOM 1180 O O . LYS A 1 146 ? -17.075 -9.882 0.764 1.00 92.56 146 LYS A O 1
ATOM 1185 N N . LYS A 1 147 ? -19.263 -9.389 0.795 1.00 93.25 147 LYS A N 1
ATOM 1186 C CA . LYS A 1 147 ? -19.679 -10.502 -0.080 1.00 93.25 147 LYS A CA 1
ATOM 1187 C C . LYS A 1 147 ? -19.225 -10.334 -1.531 1.00 93.25 147 LYS A C 1
ATOM 1189 O O . LYS A 1 147 ? -19.132 -11.325 -2.243 1.00 93.25 147 LYS A O 1
ATOM 1194 N N . GLU A 1 148 ? -18.992 -9.101 -1.969 1.00 93.88 148 GLU A N 1
ATOM 1195 C CA . GLU A 1 148 ? -18.552 -8.774 -3.328 1.00 93.88 148 GLU A CA 1
ATOM 1196 C C . GLU A 1 148 ? -17.025 -8.714 -3.483 1.00 93.88 148 GLU A C 1
ATOM 1198 O O . GLU A 1 148 ? -16.544 -8.588 -4.612 1.00 93.88 148 GLU A O 1
ATOM 1203 N N . MET A 1 149 ? -16.266 -8.763 -2.382 1.00 93.69 149 MET A N 1
ATOM 1204 C CA . MET A 1 149 ? -14.804 -8.785 -2.429 1.00 93.69 149 MET A CA 1
ATOM 1205 C C . MET A 1 149 ? -14.319 -10.022 -3.180 1.00 93.69 149 MET A C 1
ATOM 1207 O O . MET A 1 149 ? -14.776 -11.137 -2.931 1.00 93.69 149 MET A O 1
ATOM 1211 N N . ASN A 1 150 ? -13.353 -9.834 -4.073 1.00 93.94 150 ASN A N 1
ATOM 1212 C CA . ASN A 1 150 ? -12.723 -10.945 -4.773 1.00 93.94 150 ASN A CA 1
ATOM 1213 C C . ASN A 1 150 ? -11.641 -11.624 -3.914 1.00 93.94 150 ASN A C 1
ATOM 1215 O O . ASN A 1 150 ? -11.401 -12.820 -4.053 1.00 93.94 150 ASN A O 1
ATOM 1219 N N . SER A 1 151 ? -10.975 -10.870 -3.038 1.00 92.75 151 SER A N 1
ATOM 1220 C CA . SER 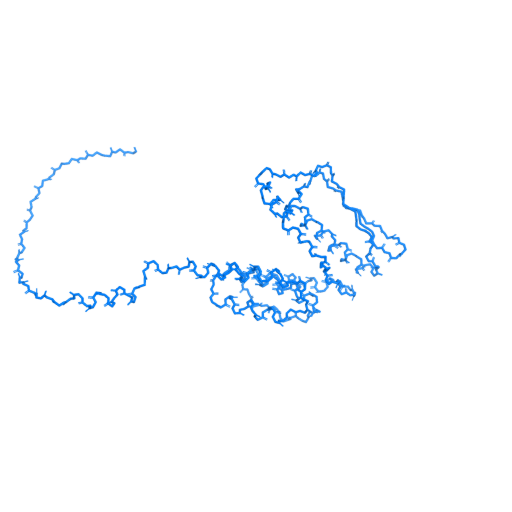A 1 151 ? -9.928 -11.374 -2.145 1.00 92.75 151 SER A CA 1
ATOM 1221 C C . SER A 1 151 ? -10.338 -11.325 -0.672 1.00 92.75 151 SER A C 1
ATOM 1223 O O . SER A 1 151 ? -10.706 -10.267 -0.160 1.00 92.75 151 SER A O 1
ATOM 1225 N N . SER A 1 152 ? -10.167 -12.442 0.042 1.00 91.56 152 SER A N 1
ATOM 1226 C CA . SER A 1 152 ? -10.385 -12.540 1.496 1.00 91.56 152 SER A CA 1
ATOM 1227 C C . SER A 1 152 ? -9.280 -11.884 2.333 1.00 91.56 152 SER A C 1
ATOM 1229 O O . SER A 1 152 ? -9.432 -11.711 3.539 1.00 91.56 152 SER A O 1
ATOM 1231 N N . VAL A 1 153 ? -8.176 -11.451 1.705 1.00 91.31 153 VAL A N 1
ATOM 1232 C CA . VAL A 1 153 ? -7.052 -10.755 2.368 1.00 91.31 153 VAL A CA 1
ATOM 1233 C C . VAL A 1 153 ? -7.521 -9.542 3.179 1.00 91.31 153 VAL A C 1
ATOM 1235 O O . VAL A 1 153 ? -6.899 -9.156 4.168 1.00 91.31 153 VAL A O 1
ATOM 1238 N N . TYR A 1 154 ? -8.630 -8.935 2.767 1.00 91.06 154 TYR A N 1
ATOM 1239 C CA . TYR A 1 154 ? -9.149 -7.714 3.360 1.00 91.06 154 TYR A CA 1
ATOM 1240 C C . TYR A 1 154 ? -10.209 -7.941 4.445 1.00 91.06 154 TYR A C 1
ATOM 1242 O O . TYR A 1 154 ? -10.635 -6.968 5.071 1.00 91.06 154 TYR A O 1
ATOM 1250 N N . ASP A 1 155 ? -10.614 -9.186 4.711 1.00 91.38 155 ASP A N 1
ATOM 1251 C CA . ASP A 1 155 ? -11.693 -9.499 5.656 1.00 91.38 155 ASP A CA 1
ATOM 1252 C C . ASP A 1 155 ? -11.399 -8.953 7.054 1.00 91.38 155 ASP A C 1
ATOM 1254 O O . ASP A 1 155 ? -12.242 -8.283 7.647 1.00 91.38 155 ASP A O 1
ATOM 1258 N N . ASN A 1 156 ? -10.161 -9.110 7.532 1.00 88.25 156 ASN A N 1
ATOM 1259 C CA . ASN A 1 156 ? -9.728 -8.582 8.828 1.00 88.25 156 ASN A CA 1
ATOM 1260 C C . ASN A 1 156 ? -9.918 -7.059 8.936 1.00 88.25 156 ASN A C 1
ATOM 1262 O O . ASN A 1 156 ? -10.340 -6.543 9.977 1.00 88.25 156 ASN A O 1
ATOM 1266 N N . TYR A 1 157 ? -9.629 -6.324 7.857 1.00 89.38 157 TYR A N 1
ATOM 1267 C CA . TYR A 1 157 ? -9.835 -4.878 7.808 1.00 89.38 157 TYR A CA 1
ATOM 1268 C C . TYR A 1 157 ? -11.326 -4.527 7.825 1.00 89.38 157 TYR A C 1
ATOM 1270 O O . TYR A 1 157 ? -11.742 -3.661 8.603 1.00 89.38 157 TYR A O 1
ATOM 1278 N N . ILE A 1 158 ? -12.127 -5.204 6.998 1.00 92.25 158 ILE A N 1
ATOM 1279 C CA . ILE A 1 158 ? -13.570 -4.963 6.881 1.00 92.25 158 ILE A CA 1
ATOM 1280 C C . ILE A 1 158 ? -14.265 -5.275 8.212 1.00 92.25 158 ILE A C 1
ATOM 1282 O O . ILE A 1 158 ? -15.003 -4.436 8.727 1.00 92.25 158 ILE A O 1
ATOM 1286 N N . ASP A 1 159 ? -13.938 -6.402 8.839 1.00 91.31 159 ASP A N 1
ATOM 1287 C CA . ASP A 1 159 ? -14.519 -6.841 10.109 1.00 91.31 159 ASP A CA 1
ATOM 1288 C C . ASP A 1 159 ? -14.160 -5.899 11.257 1.00 91.31 159 ASP A C 1
ATOM 1290 O O . ASP A 1 159 ? -14.993 -5.575 12.108 1.00 91.31 159 ASP A O 1
ATOM 1294 N N . LYS A 1 160 ? -12.920 -5.392 11.281 1.00 89.38 160 LYS A N 1
ATOM 1295 C CA . LYS A 1 160 ? -12.508 -4.373 12.255 1.00 89.38 160 LYS A CA 1
ATOM 1296 C C . LYS A 1 160 ? -13.338 -3.095 12.104 1.00 89.38 160 LYS A C 1
ATOM 1298 O O . LYS A 1 160 ? -13.711 -2.487 13.111 1.00 89.38 160 LYS A O 1
ATOM 1303 N N . ARG A 1 161 ? -13.638 -2.683 10.870 1.00 90.25 161 ARG A N 1
ATOM 1304 C CA . ARG A 1 161 ? -14.466 -1.502 10.579 1.00 90.25 161 ARG A CA 1
ATOM 1305 C C . ARG A 1 161 ? -15.935 -1.732 10.922 1.00 90.25 161 ARG A C 1
ATOM 1307 O O . ARG A 1 161 ? -16.538 -0.849 11.527 1.00 90.25 161 ARG A O 1
ATOM 1314 N N . GLU A 1 162 ? -16.477 -2.907 10.620 1.00 89.12 162 GLU A N 1
ATOM 1315 C CA . GLU A 1 162 ? -17.847 -3.288 10.978 1.00 89.12 162 GLU A CA 1
ATOM 1316 C C . GLU A 1 162 ? -18.045 -3.287 12.499 1.00 89.12 162 GLU A C 1
ATOM 1318 O O . GLU A 1 162 ? -18.967 -2.644 12.997 1.00 89.12 162 GLU A O 1
ATOM 1323 N N . ARG A 1 163 ? -17.127 -3.902 13.261 1.00 87.88 163 ARG A N 1
ATOM 1324 C CA . ARG A 1 163 ? -17.175 -3.894 14.735 1.00 87.88 163 ARG A CA 1
ATOM 1325 C C . ARG A 1 163 ? -17.132 -2.483 15.315 1.00 87.88 163 ARG A C 1
ATOM 1327 O O . ARG A 1 163 ? -17.840 -2.186 16.275 1.00 87.88 163 ARG A O 1
ATOM 1334 N N . ARG A 1 164 ? -16.304 -1.601 14.747 1.00 86.19 164 ARG A N 1
ATOM 1335 C CA . ARG A 1 164 ? -16.240 -0.193 15.165 1.00 86.19 164 ARG A CA 1
ATOM 1336 C C . ARG A 1 164 ? -17.567 0.526 14.906 1.00 86.19 164 ARG A C 1
ATOM 1338 O O . ARG A 1 164 ? -18.020 1.274 15.765 1.00 86.19 164 ARG A O 1
ATOM 1345 N N . LEU A 1 165 ? -18.175 0.288 13.746 1.00 86.00 165 LEU A N 1
ATOM 1346 C CA . LEU A 1 165 ? -19.456 0.877 13.362 1.00 86.00 165 LEU A CA 1
ATOM 1347 C C . LEU A 1 165 ? -20.605 0.387 14.258 1.00 86.00 165 LEU A C 1
ATOM 1349 O O . LEU A 1 165 ? -21.424 1.198 14.685 1.00 86.00 165 LEU A O 1
ATOM 1353 N N . ALA A 1 166 ? -20.642 -0.911 14.578 1.00 83.81 166 ALA A N 1
ATOM 1354 C CA . ALA A 1 166 ? -21.624 -1.500 15.489 1.00 83.81 166 ALA A CA 1
ATOM 1355 C C . ALA A 1 166 ? -21.572 -0.837 16.873 1.00 83.81 166 ALA A C 1
ATOM 1357 O O . ALA A 1 166 ? -22.583 -0.312 17.332 1.00 83.81 166 ALA A O 1
ATOM 1358 N N . ARG A 1 167 ? -20.370 -0.718 17.458 1.00 82.50 167 ARG A N 1
ATOM 1359 C CA . ARG A 1 167 ? -20.165 -0.017 18.739 1.00 82.50 167 ARG A CA 1
ATOM 1360 C C . ARG A 1 167 ? -20.641 1.436 18.703 1.00 82.50 167 ARG A C 1
ATOM 1362 O O . ARG A 1 167 ? -21.247 1.895 19.661 1.00 82.50 167 ARG A O 1
ATOM 1369 N N . ALA A 1 168 ? -20.385 2.155 17.609 1.00 78.69 168 ALA A N 1
ATOM 1370 C CA . ALA A 1 168 ? -20.827 3.542 17.461 1.00 78.69 168 ALA A CA 1
ATOM 1371 C C . ALA A 1 168 ? -22.354 3.673 17.307 1.00 78.69 168 ALA A C 1
ATOM 1373 O O . ALA A 1 168 ? -22.919 4.664 17.745 1.00 78.69 168 ALA A O 1
ATOM 1374 N N . THR A 1 169 ? -23.016 2.677 16.707 1.00 69.88 169 THR A N 1
ATOM 1375 C CA . THR A 1 169 ? -24.480 2.659 16.526 1.00 69.88 169 THR A CA 1
ATOM 1376 C C . THR A 1 169 ? -25.201 2.284 17.829 1.00 69.88 169 THR A C 1
ATOM 1378 O O . THR A 1 169 ? -26.274 2.797 18.110 1.00 69.88 169 THR A O 1
ATOM 1381 N N . GLU A 1 170 ? -24.605 1.410 18.646 1.00 67.00 170 GLU A N 1
ATOM 1382 C CA . GLU A 1 170 ? -25.119 1.030 19.974 1.00 67.00 170 GLU A CA 1
ATOM 1383 C C . GLU A 1 170 ? -24.933 2.139 21.029 1.00 67.00 170 GLU A C 1
ATOM 1385 O O . GLU A 1 170 ? -25.687 2.207 21.995 1.00 67.00 170 GLU A O 1
ATOM 1390 N N . GLN A 1 171 ? -23.942 3.019 20.844 1.00 56.03 171 GLN A N 1
ATOM 1391 C CA . GLN A 1 171 ? -23.648 4.162 21.718 1.00 56.03 171 GLN A CA 1
ATOM 1392 C C . GLN A 1 171 ? -24.459 5.431 21.405 1.00 56.03 171 GLN A C 1
ATOM 1394 O O . GLN A 1 171 ? -24.170 6.473 21.989 1.00 56.03 171 GLN A O 1
ATOM 1399 N N . GLU A 1 172 ? -25.483 5.371 20.549 1.00 43.47 172 GLU A N 1
ATOM 1400 C CA . GLU A 1 172 ? -26.566 6.362 20.546 1.00 43.47 172 GLU A CA 1
ATOM 1401 C C . GLU A 1 172 ? -27.683 5.904 21.508 1.00 43.47 172 GLU A C 1
ATOM 1403 O O . GLU A 1 172 ? -28.689 5.352 21.058 1.00 43.47 172 GLU A O 1
ATOM 1408 N N . PRO A 1 173 ? -27.591 6.119 22.839 1.00 44.00 173 PRO A N 1
ATOM 1409 C CA . PRO A 1 173 ? -28.804 6.190 23.621 1.00 44.00 173 PRO A CA 1
ATOM 1410 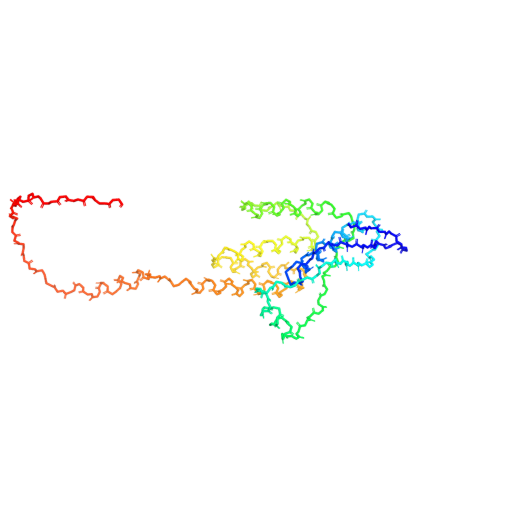C C . PRO A 1 173 ? -29.493 7.491 23.212 1.00 44.00 173 PRO A C 1
ATOM 1412 O O . PRO A 1 173 ? -28.945 8.587 23.358 1.00 44.00 173 PRO A O 1
ATOM 1415 N N . THR A 1 174 ? -30.712 7.381 22.699 1.00 49.53 174 THR A N 1
ATOM 1416 C CA . THR A 1 174 ? -31.655 8.494 22.675 1.00 49.53 174 THR A CA 1
ATOM 1417 C C . THR A 1 174 ? -31.751 9.039 24.099 1.00 49.53 174 THR A C 1
ATOM 1419 O O . THR A 1 174 ? -32.413 8.447 24.949 1.00 49.53 174 THR A O 1
ATOM 1422 N N . LEU A 1 175 ? -31.065 10.154 24.377 1.00 48.66 175 LEU A N 1
ATOM 1423 C CA . LEU A 1 175 ? -31.075 10.818 25.688 1.00 48.66 175 LEU A CA 1
ATOM 1424 C C . LEU A 1 175 ? -32.503 11.230 26.101 1.00 48.66 175 LEU A C 1
ATOM 1426 O O . LEU A 1 175 ? -32.766 11.461 27.275 1.00 48.66 175 LEU A O 1
ATOM 1430 N N . PHE A 1 176 ? -33.437 11.245 25.147 1.00 48.69 176 PHE A N 1
ATOM 1431 C CA . PHE A 1 176 ? -34.872 11.301 25.378 1.00 48.69 176 PHE A CA 1
ATOM 1432 C C . PHE A 1 176 ? -35.575 10.354 24.399 1.00 48.69 176 PHE A C 1
ATOM 1434 O O . PHE A 1 176 ? -35.804 10.709 23.243 1.00 48.69 176 PHE A O 1
ATOM 1441 N N . ASP A 1 177 ? -35.925 9.146 24.843 1.00 54.50 177 ASP A N 1
ATOM 1442 C CA . ASP A 1 177 ? -36.961 8.361 24.168 1.00 54.50 177 ASP A CA 1
ATOM 1443 C C . ASP A 1 177 ? -38.310 9.046 24.444 1.00 54.50 177 ASP A C 1
ATOM 1445 O O . ASP A 1 177 ? -39.002 8.762 25.424 1.00 54.50 177 ASP A O 1
ATOM 1449 N N . LEU A 1 178 ? -38.641 10.045 23.618 1.00 52.94 178 LEU A N 1
ATOM 1450 C CA . LEU A 1 178 ? -39.863 10.848 23.743 1.00 52.94 178 LEU A CA 1
ATOM 1451 C C . LEU A 1 178 ? -41.120 9.966 23.731 1.00 52.94 178 LEU A C 1
ATOM 1453 O O . LEU A 1 178 ? -42.095 10.284 24.402 1.00 52.94 178 LEU A O 1
ATOM 1457 N N . ALA A 1 179 ? -41.077 8.807 23.064 1.00 56.66 179 ALA A N 1
ATOM 1458 C CA . ALA A 1 179 ? -42.189 7.862 23.047 1.00 56.66 179 ALA A CA 1
ATOM 1459 C C . ALA A 1 179 ? -42.389 7.141 24.396 1.00 56.66 179 ALA A C 1
ATOM 1461 O O . ALA A 1 179 ? -43.513 6.741 24.719 1.00 56.66 179 ALA A O 1
ATOM 1462 N N . ALA A 1 180 ? -41.325 6.971 25.187 1.00 56.06 180 ALA A N 1
ATOM 1463 C CA . ALA A 1 180 ? -41.402 6.452 26.552 1.00 56.06 180 ALA A CA 1
ATOM 1464 C C . ALA A 1 180 ? -41.885 7.534 27.536 1.00 56.06 180 ALA A C 1
ATOM 1466 O O . ALA A 1 180 ? -42.759 7.260 28.359 1.00 56.06 180 ALA A O 1
ATOM 1467 N N . LEU A 1 181 ? -41.399 8.772 27.386 1.00 53.28 181 LEU A N 1
ATOM 1468 C CA . LEU A 1 181 ? -41.809 9.926 28.199 1.00 53.28 181 LEU A CA 1
ATOM 1469 C C . LEU A 1 181 ? -43.276 10.327 27.970 1.00 53.28 181 LEU A C 1
ATOM 1471 O O . LEU A 1 181 ? -43.992 10.587 28.937 1.00 53.28 181 LEU A O 1
ATOM 1475 N N . ASP A 1 182 ? -43.766 10.288 26.728 1.00 59.25 182 ASP A N 1
ATOM 1476 C CA . ASP A 1 182 ? -45.174 10.570 26.409 1.00 59.25 182 ASP A CA 1
ATOM 1477 C C . ASP A 1 182 ? -46.119 9.497 26.978 1.00 59.25 182 ASP A C 1
ATOM 1479 O O . ASP A 1 182 ? -47.222 9.802 27.442 1.00 59.25 182 ASP A O 1
ATOM 1483 N N . LYS A 1 183 ? -45.684 8.228 27.017 1.00 62.84 183 LYS A N 1
ATOM 1484 C CA . LYS A 1 183 ? -46.444 7.135 27.652 1.00 62.84 183 LYS A CA 1
ATOM 1485 C C . LYS A 1 183 ? -46.512 7.267 29.173 1.00 62.84 183 LYS A C 1
ATOM 1487 O O . LYS A 1 183 ? -47.504 6.835 29.767 1.00 62.84 183 LYS A O 1
ATOM 1492 N N . GLU A 1 184 ? -45.497 7.851 29.802 1.00 54.91 184 GLU A N 1
ATOM 1493 C CA . GLU A 1 184 ? -45.506 8.155 31.235 1.00 54.91 184 GLU A CA 1
ATOM 1494 C C . GLU A 1 184 ? -46.336 9.407 31.554 1.00 54.91 184 GLU A C 1
ATOM 1496 O O . GLU A 1 184 ? -47.132 9.382 32.496 1.00 54.91 184 GLU A O 1
ATOM 1501 N N . GLN A 1 185 ? -46.263 10.461 30.733 1.00 51.22 185 GLN A N 1
ATOM 1502 C CA . GLN A 1 185 ? -47.070 11.675 30.916 1.00 51.22 185 GLN A CA 1
ATOM 1503 C C . GLN A 1 185 ? -48.572 11.438 30.691 1.00 51.22 185 GLN A C 1
ATOM 1505 O O . GLN A 1 185 ? -49.393 11.965 31.445 1.00 51.22 185 GLN A O 1
ATOM 1510 N N . ALA A 1 186 ? -48.953 10.574 29.744 1.00 52.38 186 ALA A N 1
ATOM 1511 C CA . ALA A 1 186 ? -50.352 10.193 29.525 1.00 52.38 186 ALA A CA 1
ATOM 1512 C C . ALA A 1 186 ? -50.962 9.378 30.687 1.00 52.38 186 ALA A C 1
ATOM 1514 O O . ALA A 1 186 ? -52.182 9.328 30.833 1.00 52.38 186 ALA A O 1
ATOM 1515 N N . ARG A 1 187 ? -50.135 8.752 31.539 1.00 51.97 187 ARG A N 1
ATOM 1516 C CA . ARG A 1 187 ? -50.590 8.018 32.736 1.00 51.97 187 ARG A CA 1
ATOM 1517 C C . ARG A 1 187 ? -50.748 8.909 33.975 1.00 51.97 187 ARG A C 1
ATOM 1519 O O . ARG A 1 187 ? -51.425 8.502 34.916 1.00 51.97 187 ARG A O 1
ATOM 1526 N N . GLY A 1 188 ? -50.156 10.108 33.985 1.00 46.69 188 GLY A N 1
ATOM 1527 C CA . GLY A 1 188 ? -50.118 11.002 35.150 1.00 46.69 188 GLY A CA 1
ATOM 1528 C C . GLY A 1 188 ? -51.218 12.071 35.227 1.00 46.69 188 GLY A C 1
ATOM 1529 O O . GLY A 1 188 ? -51.431 12.643 36.294 1.00 46.69 188 GLY A O 1
ATOM 1530 N N . SER A 1 189 ? -51.953 12.350 34.146 1.00 44.59 189 SER A N 1
ATOM 1531 C CA . SER A 1 189 ? -52.875 13.501 34.048 1.00 44.59 189 SER A CA 1
ATOM 1532 C C . SER A 1 189 ? -54.311 13.234 34.531 1.00 44.59 189 SER A C 1
ATOM 1534 O O . SER A 1 189 ? -55.276 13.824 34.048 1.00 44.59 189 SER A O 1
ATOM 1536 N N . GLY A 1 190 ? -54.475 12.371 35.534 1.00 46.59 190 GLY A N 1
ATOM 1537 C CA . GLY A 1 190 ? -55.767 12.061 36.143 1.00 46.59 190 GLY A CA 1
ATOM 1538 C C . GLY A 1 190 ? -55.936 12.648 37.543 1.00 46.59 190 GLY A C 1
ATOM 1539 O O . GLY A 1 190 ? -56.012 11.866 38.486 1.00 46.59 190 GLY A O 1
ATOM 1540 N N . LYS A 1 191 ? -56.005 13.981 37.718 1.00 39.78 191 LYS A N 1
ATOM 1541 C CA . LYS A 1 191 ? -56.607 14.607 38.924 1.00 39.78 191 LYS A CA 1
ATOM 1542 C C . LYS A 1 191 ? -56.879 16.122 38.785 1.00 39.78 191 LYS A C 1
ATOM 1544 O O . LYS A 1 191 ? -55.969 16.934 38.820 1.00 39.78 191 LYS A O 1
ATOM 1549 N N . LYS A 1 192 ? -58.185 16.422 38.690 1.00 37.03 192 LYS A N 1
ATOM 1550 C CA . LYS A 1 192 ? -58.982 17.606 39.098 1.00 37.03 192 LYS A CA 1
ATOM 1551 C C . LYS A 1 192 ? -58.433 19.030 38.881 1.00 37.03 192 LYS A C 1
ATOM 1553 O O . LYS A 1 192 ? -57.540 19.490 39.579 1.00 37.03 192 LYS A O 1
ATOM 1558 N N . ALA A 1 193 ? -59.149 19.763 38.026 1.00 36.03 193 ALA A N 1
ATOM 1559 C CA . ALA A 1 193 ? -59.152 21.220 37.933 1.00 36.03 193 ALA A CA 1
ATOM 1560 C C . ALA A 1 193 ? -59.721 21.892 39.203 1.00 36.03 193 ALA A C 1
ATOM 1562 O O . ALA A 1 193 ? -60.711 21.419 39.767 1.00 36.03 193 ALA A O 1
ATOM 1563 N N . ALA A 1 194 ? -59.128 23.023 39.595 1.00 34.03 194 ALA A N 1
ATOM 1564 C CA . ALA A 1 194 ? -59.675 24.009 40.531 1.00 34.03 194 ALA A CA 1
ATOM 1565 C C . ALA A 1 194 ? -59.624 25.406 39.865 1.00 34.03 194 ALA A C 1
ATOM 1567 O O . ALA A 1 194 ? -58.732 25.631 39.043 1.00 34.03 194 ALA A O 1
ATOM 1568 N N . PRO A 1 195 ? -60.588 26.310 40.131 1.00 37.75 195 PRO A N 1
ATOM 1569 C CA . PRO A 1 195 ? -60.869 27.445 39.255 1.00 37.75 195 PRO A CA 1
ATOM 1570 C C . PRO A 1 195 ? -59.992 28.682 39.507 1.00 37.75 195 PRO A C 1
ATOM 1572 O O . PRO A 1 195 ? -59.384 28.849 40.561 1.00 37.75 195 PRO A O 1
ATOM 1575 N N . LEU A 1 196 ? -59.970 29.527 38.474 1.00 38.75 196 LEU A N 1
ATOM 1576 C CA . LEU A 1 196 ? -59.201 30.757 38.287 1.00 38.75 196 LEU A CA 1
ATOM 1577 C C . LEU A 1 196 ? -59.433 31.826 39.370 1.00 38.75 196 LEU A C 1
ATOM 1579 O O . LEU A 1 196 ? -60.570 32.075 39.764 1.00 38.75 196 LEU A O 1
ATOM 1583 N N . ALA A 1 197 ? -58.357 32.527 39.743 1.00 34.47 197 ALA A N 1
ATOM 1584 C CA . ALA A 1 197 ? -58.398 33.824 40.417 1.00 34.47 197 ALA A CA 1
ATOM 1585 C C . ALA A 1 197 ? -57.777 34.907 39.510 1.00 34.47 197 ALA A C 1
ATOM 1587 O O . ALA A 1 197 ? -56.784 34.663 38.824 1.00 34.47 197 ALA A O 1
ATOM 1588 N N . GLU A 1 198 ? -58.428 36.070 39.497 1.00 38.19 198 GLU A N 1
ATOM 1589 C CA . GLU A 1 198 ? -58.242 37.246 38.632 1.00 38.19 198 GLU A CA 1
ATOM 1590 C C . GLU A 1 198 ? -56.894 37.994 38.792 1.00 38.19 198 GLU A C 1
ATOM 1592 O O . GLU A 1 198 ? -56.187 37.798 39.783 1.00 38.19 198 GLU A O 1
ATOM 1597 N N . PRO A 1 199 ? -56.517 38.871 37.831 1.00 41.19 199 PRO A N 1
ATOM 1598 C CA . PRO A 1 199 ? -55.197 39.491 37.786 1.00 41.19 199 PRO A CA 1
ATOM 1599 C C . PRO A 1 199 ? -55.119 40.777 38.622 1.00 41.19 199 PRO A C 1
ATOM 1601 O O . PRO A 1 199 ? -55.992 41.639 38.546 1.00 41.19 199 PRO A O 1
ATOM 1604 N N . VAL A 1 200 ? -54.012 40.964 39.349 1.00 39.50 200 VAL A N 1
ATOM 1605 C CA . VAL A 1 200 ? -53.661 42.243 39.992 1.00 39.50 200 VAL A CA 1
ATOM 1606 C C . VAL A 1 200 ? -52.447 42.856 39.288 1.00 39.50 200 VAL A C 1
ATOM 1608 O O . VAL A 1 200 ? -51.427 42.202 39.076 1.00 39.50 200 VAL A O 1
ATOM 1611 N N . ALA A 1 201 ? -52.607 44.120 38.897 1.00 40.00 201 ALA A N 1
ATOM 1612 C CA . ALA A 1 201 ? -51.665 44.970 38.170 1.00 40.00 201 ALA A CA 1
ATOM 1613 C C . ALA A 1 201 ? -50.519 45.515 39.079 1.00 40.00 201 ALA A C 1
ATOM 1615 O O . ALA A 1 201 ? -50.522 45.270 40.285 1.00 40.00 201 ALA A O 1
ATOM 1616 N N . PRO A 1 202 ? -49.506 46.215 38.525 1.00 44.03 202 PRO A N 1
ATOM 1617 C CA . PRO A 1 202 ? -48.100 46.089 38.921 1.00 44.03 202 PRO A CA 1
ATOM 1618 C C . PRO A 1 202 ? -47.643 47.054 40.024 1.00 44.03 202 PRO A C 1
ATOM 1620 O O . PRO A 1 202 ? -48.163 48.160 40.157 1.00 44.03 202 PRO A O 1
ATOM 1623 N N . HIS A 1 203 ? -46.555 46.693 40.716 1.00 37.03 203 HIS A N 1
ATOM 1624 C CA . HIS A 1 203 ? -45.772 47.634 41.520 1.00 37.03 203 HIS A CA 1
ATOM 1625 C C . HIS A 1 203 ? -44.314 47.742 41.040 1.00 37.03 203 HIS A C 1
ATOM 1627 O O . HIS A 1 203 ? -43.524 46.806 41.141 1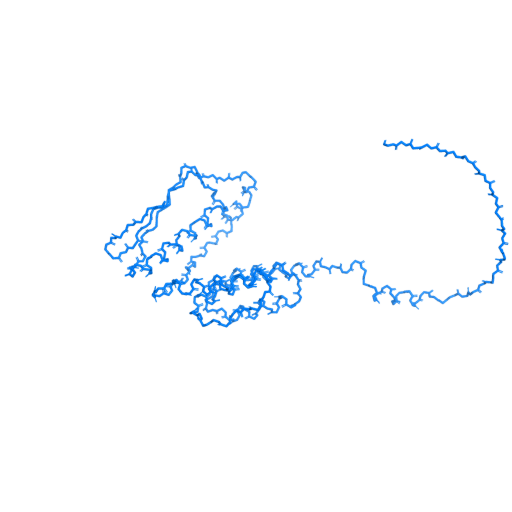.00 37.03 203 HIS A O 1
ATOM 1633 N N . ASP A 1 204 ? -43.989 48.938 40.539 1.00 39.78 204 ASP A N 1
ATOM 1634 C CA . ASP A 1 204 ? -42.659 49.503 40.276 1.00 39.78 204 ASP A CA 1
ATOM 1635 C C . ASP A 1 204 ? -41.815 49.570 41.559 1.00 39.78 204 ASP A C 1
ATOM 1637 O O . ASP A 1 204 ? -42.251 50.195 42.528 1.00 39.78 204 ASP A O 1
ATOM 1641 N N . LYS A 1 205 ? -40.589 49.019 41.532 1.00 41.44 205 LYS A N 1
ATOM 1642 C CA . LYS A 1 205 ? -39.427 49.600 42.231 1.00 41.44 205 LYS A CA 1
ATOM 1643 C C . LYS A 1 205 ? -38.128 49.408 41.438 1.00 41.44 205 LYS A C 1
ATOM 1645 O O . LYS A 1 205 ? -37.527 48.340 41.405 1.00 41.44 205 LYS A O 1
ATOM 1650 N N . ARG A 1 206 ? -37.687 50.520 40.854 1.00 36.38 206 ARG A N 1
ATOM 1651 C CA . ARG A 1 206 ? -36.328 50.857 40.394 1.00 36.38 206 ARG A CA 1
ATOM 1652 C C . ARG A 1 206 ? -35.180 50.493 41.361 1.00 36.38 206 ARG A C 1
ATOM 1654 O O . ARG A 1 206 ? -35.343 50.554 42.577 1.00 36.38 206 ARG A O 1
ATOM 1661 N N . ARG A 1 207 ? -33.980 50.412 40.747 1.00 35.12 207 ARG A N 1
ATOM 1662 C CA . ARG A 1 207 ? -32.586 50.409 41.274 1.00 35.12 207 ARG A CA 1
ATOM 1663 C C . ARG A 1 207 ? -32.056 49.002 41.589 1.00 35.12 207 ARG A C 1
ATOM 1665 O O . ARG A 1 207 ? -32.613 48.314 42.421 1.00 35.12 207 ARG A O 1
ATOM 1672 N N . PHE A 1 208 ? -30.993 48.503 40.961 1.00 42.22 208 PHE A N 1
ATOM 1673 C CA . PHE A 1 208 ? -29.635 49.054 40.909 1.00 42.22 208 PHE A CA 1
ATOM 1674 C C . PHE A 1 208 ? -28.832 48.372 39.785 1.00 42.22 208 PHE A C 1
ATOM 1676 O O . PHE A 1 208 ? -28.921 47.161 39.618 1.00 42.22 208 PHE A O 1
ATOM 1683 N N . GLY A 1 209 ? -28.022 49.135 39.045 1.00 33.75 209 GLY A N 1
ATOM 1684 C CA . GLY A 1 209 ? -27.060 48.583 38.092 1.00 33.75 209 GLY A CA 1
ATOM 1685 C C . GLY A 1 209 ? -25.757 48.128 38.749 1.00 33.75 209 GLY A C 1
ATOM 1686 O O . GLY A 1 209 ? -25.397 48.608 39.827 1.00 33.75 209 GLY A O 1
ATOM 1687 N N . ARG A 1 210 ? -25.020 47.266 38.041 1.00 40.31 210 ARG A N 1
ATOM 1688 C CA . ARG A 1 210 ? -23.613 47.484 37.662 1.00 40.31 210 ARG A CA 1
ATOM 1689 C C . ARG A 1 210 ? -23.114 46.334 36.779 1.00 40.31 210 ARG A C 1
ATOM 1691 O O . ARG A 1 210 ? -23.084 45.189 37.208 1.00 40.31 210 ARG A O 1
ATOM 1698 N N . ASN A 1 211 ? -22.714 46.700 35.561 1.00 35.97 211 ASN A N 1
ATOM 1699 C CA . ASN A 1 211 ? -21.769 45.977 34.713 1.00 35.97 211 ASN A CA 1
ATOM 1700 C C . ASN A 1 211 ? -20.482 45.698 35.485 1.00 35.97 211 ASN A C 1
ATOM 1702 O O . ASN A 1 211 ? -20.013 46.627 36.137 1.00 35.97 211 ASN A O 1
ATOM 1706 N N . TRP A 1 212 ? -19.877 44.529 35.284 1.00 41.97 212 TRP A N 1
ATOM 1707 C CA . TRP A 1 212 ? -18.436 44.418 35.051 1.00 41.97 212 TRP A CA 1
ATOM 1708 C C . TRP A 1 212 ? -18.197 43.369 33.958 1.00 41.97 212 TRP A C 1
ATOM 1710 O O . TRP A 1 212 ? -18.750 42.272 33.991 1.00 41.97 212 TRP A O 1
ATOM 1720 N N . SER A 1 213 ? -17.452 43.841 32.965 1.00 44.72 213 SER A N 1
ATOM 1721 C CA . SER A 1 213 ? -16.694 43.158 31.916 1.00 44.72 213 SER A CA 1
ATOM 1722 C C . SER A 1 213 ? -15.724 42.107 32.436 1.00 44.72 213 SER A C 1
ATOM 1724 O O . SER A 1 213 ? -15.199 42.336 33.549 1.00 44.72 213 SER A O 1
#

Foldseek 3Di:
DDWDDDPQEIEEEAEEAEAEQPPGVVVVVVVVQVVQLLVSLQVVGHHDYYHYHYNHYDHDPVCVVVVVVVVVVVDDDPDDDDRDDRHNCVVLVVLLVQLLVCLVVVHDRDPDDHDLSSVLVSLVSLLVSLLVPADPVSLVSLVVSCVSRPDPSCVVVSVVSSVSSVVVNVPPDPPDPVVVVVVVVVVPPPDDDDDDDDDDDDDDDDDDDDDDD

pLDDT: mean 82.58, std 20.29, range [33.75, 98.62]

Sequence (213 aa):
MQFTVRKHRLHMLAMMRSNDAYMGLPHDIFAFTMLQEIIARSLKVEVGWYKHAVGSLHLYSVNTDQAQTYIDEGFQERISMPPMPVGDPWLSIEKLLAAEAAIRLGKRLPKAELEPYWADVVRLLQVFKYSNQPGRSSQEHLKAIKKEMNSSVYDNYIDKRERRLARATEQEPTLFDLAALDKEQARGSGKKAAPLAEPVAPHDKRRFGRNWS

Radius of gyration: 29.93 Å; chains: 1; bounding box: 80×65×61 Å